Protein AF-A0AAU7QCH0-F1 (afdb_monomer)

InterPro domains:
  IPR008638 Filamentous haemagglutinin FhaB/tRNA nuclease CdiA-like, TPS domain [PF05860] (41-221)
  IPR008638 Filamentous haemagglutinin FhaB/tRNA nuclease CdiA-like, TPS domain [SM00912] (50-172)
  IPR008638 Filamentous haemagglutinin FhaB/tRNA nuclease CdiA-like, TPS domain [TIGR01901] (68-167)
  IPR011050 Pectin lyase fold/virulence factor [SSF51126] (43-223)
  IPR012334 Pectin lyase fold [G3DSA:2.160.20.10] (37-225)

pLDDT: mean 79.49, std 25.41, range [26.66, 98.81]

Structure (mmCIF, N/CA/C/O backbone):
data_AF-A0AAU7QCH0-F1
#
_entry.id   AF-A0AAU7QCH0-F1
#
lo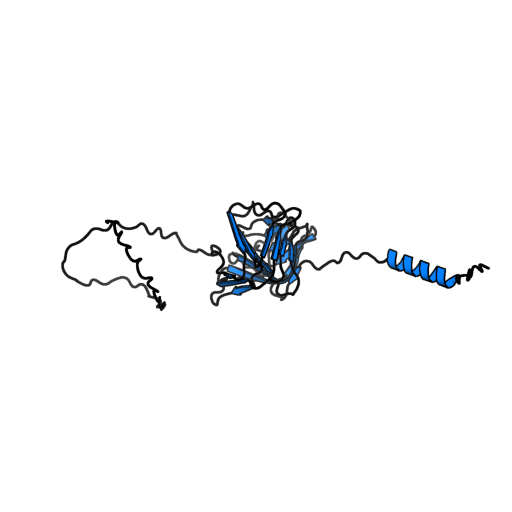op_
_atom_site.group_PDB
_atom_site.id
_atom_site.type_symbol
_atom_site.label_atom_id
_atom_site.label_alt_id
_atom_site.label_comp_id
_atom_site.label_asym_id
_atom_site.label_entity_id
_atom_site.label_seq_id
_atom_site.pdbx_PDB_ins_code
_atom_site.Cartn_x
_atom_site.Cartn_y
_atom_site.Cartn_z
_atom_site.occupancy
_atom_site.B_iso_or_equiv
_atom_site.auth_seq_id
_atom_site.auth_comp_id
_atom_site.auth_asym_id
_atom_site.auth_atom_id
_atom_site.pdbx_PDB_model_num
ATOM 1 N N . MET A 1 1 ? 61.258 -32.739 -29.764 1.00 41.19 1 MET A N 1
ATOM 2 C CA . MET A 1 1 ? 61.759 -31.904 -28.650 1.00 41.19 1 MET A CA 1
ATOM 3 C C . MET A 1 1 ? 60.556 -31.306 -27.934 1.00 41.19 1 MET A C 1
ATOM 5 O O . MET A 1 1 ? 59.898 -30.446 -28.500 1.00 41.19 1 MET A O 1
ATOM 9 N N . LYS A 1 2 ? 60.185 -31.829 -26.762 1.00 45.78 2 LYS A N 1
ATOM 10 C CA . LYS A 1 2 ? 59.075 -31.314 -25.943 1.00 45.78 2 LYS A CA 1
ATOM 11 C C . LYS A 1 2 ? 59.622 -31.176 -24.525 1.00 45.78 2 LYS A C 1
ATOM 13 O O . LYS A 1 2 ? 59.785 -32.179 -23.843 1.00 45.78 2 LYS A O 1
ATOM 18 N N . ASN A 1 3 ? 59.967 -29.957 -24.123 1.00 40.62 3 ASN A N 1
ATOM 19 C CA . ASN A 1 3 ? 60.352 -29.673 -22.744 1.00 40.62 3 ASN A CA 1
ATOM 20 C C . ASN A 1 3 ? 59.078 -29.301 -21.976 1.00 40.62 3 ASN A C 1
ATOM 22 O O . ASN A 1 3 ? 58.442 -28.311 -22.344 1.00 40.62 3 ASN A O 1
ATOM 26 N N . PRO A 1 4 ? 58.671 -30.049 -20.938 1.00 50.88 4 PRO A N 1
ATOM 27 C CA . PRO A 1 4 ? 57.617 -29.590 -20.052 1.00 50.88 4 PRO A CA 1
ATOM 28 C C . PRO A 1 4 ? 58.217 -28.558 -19.090 1.00 50.88 4 PRO A C 1
ATOM 30 O O . PRO A 1 4 ? 59.085 -28.873 -18.277 1.00 50.88 4 PRO A O 1
ATOM 33 N N . VAL A 1 5 ? 57.772 -27.305 -19.186 1.00 56.28 5 VAL A N 1
ATOM 34 C CA . VAL A 1 5 ? 58.085 -26.277 -18.186 1.00 56.28 5 VAL A CA 1
ATOM 35 C C . VAL A 1 5 ? 57.132 -26.473 -17.009 1.00 56.28 5 VAL A C 1
ATOM 37 O O . VAL A 1 5 ? 56.111 -25.802 -16.891 1.00 56.28 5 VAL A O 1
ATOM 40 N N . THR A 1 6 ? 57.445 -27.430 -16.140 1.00 56.75 6 THR A N 1
ATOM 41 C CA . THR A 1 6 ? 56.722 -27.621 -14.877 1.00 56.75 6 THR A CA 1
ATOM 42 C C . THR A 1 6 ? 57.377 -26.747 -13.809 1.00 56.75 6 THR A C 1
ATOM 44 O O . THR A 1 6 ? 58.209 -27.198 -13.023 1.00 56.75 6 THR A O 1
ATOM 47 N N . GLY A 1 7 ? 57.055 -25.451 -13.817 1.00 62.69 7 GLY A N 1
ATOM 48 C CA . GLY A 1 7 ? 57.487 -24.527 -12.770 1.00 62.69 7 GLY A CA 1
ATOM 49 C C . 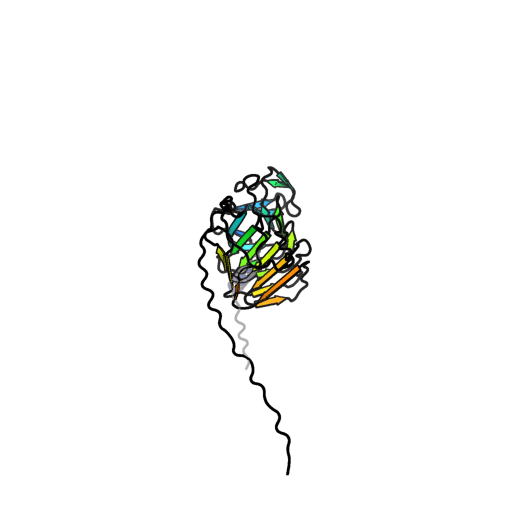GLY A 1 7 ? 56.830 -24.892 -11.438 1.00 62.69 7 GLY A C 1
ATOM 50 O O . GLY A 1 7 ? 55.605 -24.900 -11.337 1.00 62.69 7 GLY A O 1
ATOM 51 N N . LYS A 1 8 ? 57.633 -25.205 -10.411 1.00 61.44 8 LYS A N 1
ATOM 52 C CA . LYS A 1 8 ? 57.145 -25.455 -9.046 1.00 61.44 8 LYS A CA 1
ATOM 53 C C . LYS A 1 8 ? 56.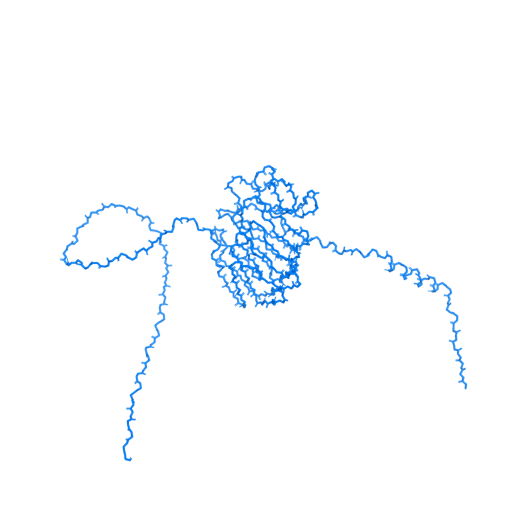423 -24.202 -8.543 1.00 61.44 8 LYS A C 1
ATOM 55 O O . LYS A 1 8 ? 57.058 -23.183 -8.279 1.00 61.44 8 LYS A O 1
ATOM 60 N N . VAL A 1 9 ? 55.098 -24.261 -8.431 1.00 65.69 9 VAL A N 1
ATOM 61 C CA . VAL A 1 9 ? 54.304 -23.167 -7.862 1.00 65.69 9 VAL A CA 1
ATOM 62 C C . VAL A 1 9 ? 54.683 -23.044 -6.387 1.00 65.69 9 VAL A C 1
ATOM 64 O O . VAL A 1 9 ? 54.627 -24.024 -5.646 1.00 65.69 9 VAL A O 1
ATOM 67 N N . ALA A 1 10 ? 55.141 -21.864 -5.969 1.00 76.69 10 ALA A N 1
ATOM 68 C CA . ALA A 1 10 ? 55.599 -21.653 -4.603 1.00 76.69 10 ALA A CA 1
ATOM 69 C C . ALA A 1 10 ? 54.459 -21.928 -3.606 1.00 76.69 10 ALA A C 1
ATOM 71 O O . ALA A 1 10 ? 53.350 -21.426 -3.781 1.00 76.69 10 ALA A O 1
ATOM 72 N N . LEU A 1 11 ? 54.746 -22.703 -2.557 1.00 74.94 11 LEU A N 1
ATOM 73 C CA . LEU A 1 11 ? 53.774 -23.159 -1.551 1.00 74.94 11 LEU A CA 1
ATOM 74 C C . LEU A 1 11 ? 52.957 -22.010 -0.940 1.00 74.94 11 LEU A C 1
ATOM 76 O O . LEU A 1 11 ? 51.762 -22.163 -0.711 1.00 74.94 11 LEU A O 1
ATOM 80 N N . TRP A 1 12 ? 53.567 -20.832 -0.776 1.00 74.94 12 TRP A N 1
ATOM 81 C CA . TRP A 1 12 ? 52.889 -19.637 -0.270 1.00 74.94 12 TRP A CA 1
ATOM 82 C C . TRP A 1 12 ? 51.804 -19.101 -1.215 1.00 74.94 12 TRP A C 1
ATOM 84 O O . TRP A 1 12 ? 50.827 -18.524 -0.757 1.00 74.94 12 TRP A O 1
ATOM 94 N N . ARG A 1 13 ? 51.932 -19.305 -2.534 1.00 79.19 13 ARG A N 1
ATOM 95 C CA . ARG A 1 13 ? 50.893 -18.917 -3.503 1.00 79.19 13 ARG A CA 1
ATOM 96 C C . ARG A 1 13 ? 49.688 -19.848 -3.422 1.00 79.19 13 ARG A C 1
ATOM 98 O O . ARG A 1 13 ? 48.563 -19.392 -3.601 1.00 79.19 13 ARG A O 1
ATOM 105 N N . LEU A 1 14 ? 49.918 -21.128 -3.126 1.00 76.69 14 LEU A N 1
ATOM 106 C CA . LEU A 1 14 ? 48.855 -22.114 -2.929 1.00 76.69 14 LEU A CA 1
ATOM 107 C C . LEU A 1 14 ? 48.106 -21.862 -1.618 1.00 76.69 14 LEU A C 1
ATOM 109 O O . LEU A 1 14 ? 46.879 -21.880 -1.622 1.00 76.69 14 LEU A O 1
ATOM 113 N N . THR A 1 15 ? 48.816 -21.549 -0.529 1.00 84.44 15 THR A N 1
ATOM 114 C CA . THR A 1 15 ? 48.175 -21.209 0.750 1.00 84.44 15 THR A CA 1
ATOM 115 C C . THR A 1 15 ? 47.421 -19.887 0.680 1.00 84.44 15 THR A C 1
ATOM 117 O O . THR A 1 15 ? 46.305 -19.816 1.183 1.00 84.44 15 THR A O 1
ATOM 120 N N . LEU A 1 16 ? 47.963 -18.868 -0.000 1.00 86.50 16 LEU A N 1
ATOM 121 C CA . LEU A 1 16 ? 47.259 -17.602 -0.214 1.00 86.50 16 LEU A CA 1
ATOM 122 C C . LEU A 1 16 ? 45.984 -17.811 -1.038 1.00 86.50 16 LEU A C 1
ATOM 124 O O . LEU A 1 16 ? 44.938 -17.278 -0.689 1.00 86.50 16 LEU A O 1
ATOM 128 N N . SER A 1 17 ? 46.058 -18.628 -2.095 1.00 84.31 17 SER A N 1
ATOM 129 C CA . SER A 1 17 ? 44.901 -18.943 -2.942 1.00 84.31 17 SER A CA 1
ATOM 130 C C . SER A 1 17 ? 43.828 -19.709 -2.167 1.00 84.31 17 SER A C 1
ATOM 132 O O . SER A 1 17 ? 42.654 -19.365 -2.257 1.00 84.31 17 SER A O 1
ATOM 134 N N . TYR A 1 18 ? 44.218 -20.696 -1.355 1.00 87.06 18 TYR A N 1
ATOM 135 C CA . TYR A 1 18 ? 43.280 -21.424 -0.496 1.00 87.06 18 TYR A CA 1
ATOM 136 C C . TYR A 1 18 ? 42.645 -20.521 0.563 1.00 87.06 18 TYR A C 1
ATOM 138 O O . TYR A 1 18 ? 41.440 -20.599 0.777 1.00 87.06 18 TYR A O 1
ATOM 146 N N . LEU A 1 19 ? 43.427 -19.636 1.189 1.00 89.44 19 LEU A N 1
ATOM 147 C CA . LEU A 1 19 ? 42.916 -18.675 2.163 1.00 89.44 19 LEU A CA 1
ATOM 148 C C . LEU A 1 19 ? 41.893 -17.733 1.520 1.00 89.44 19 LEU A C 1
ATOM 150 O O . LEU A 1 19 ? 40.849 -17.494 2.111 1.00 89.44 19 LEU A O 1
ATOM 154 N N . LEU A 1 20 ? 42.153 -17.256 0.299 1.00 84.69 20 LEU A N 1
ATOM 155 C CA . LEU A 1 20 ? 41.249 -16.373 -0.442 1.00 84.69 20 LEU A CA 1
ATOM 156 C C . LEU A 1 20 ? 39.957 -17.088 -0.865 1.00 84.69 20 LEU A C 1
ATOM 158 O O . LEU A 1 20 ? 38.880 -16.512 -0.751 1.00 84.69 20 LEU A O 1
ATOM 162 N N . VAL A 1 21 ? 40.047 -18.355 -1.287 1.00 87.44 21 VAL A N 1
ATOM 163 C CA . VAL A 1 21 ? 38.877 -19.196 -1.598 1.00 87.44 21 VAL A CA 1
ATOM 164 C C . VAL A 1 21 ? 38.043 -19.462 -0.347 1.00 87.44 21 VAL A C 1
ATOM 166 O O . VAL A 1 21 ? 36.825 -19.340 -0.405 1.00 87.44 21 VAL A O 1
ATOM 169 N N . VAL A 1 22 ? 38.671 -19.765 0.792 1.00 85.00 22 VAL A N 1
ATOM 170 C CA . VAL A 1 22 ? 37.962 -19.951 2.067 1.00 85.00 22 VAL A CA 1
ATOM 171 C C . VAL A 1 22 ? 37.342 -18.635 2.547 1.00 85.00 22 VAL A C 1
ATOM 173 O O . VAL A 1 22 ? 36.198 -18.645 2.980 1.00 85.00 22 VAL A O 1
ATOM 176 N N . LEU A 1 23 ? 38.030 -17.496 2.408 1.00 81.94 23 LEU A N 1
ATOM 177 C CA . LEU A 1 23 ? 37.488 -16.174 2.752 1.00 81.94 23 LEU A CA 1
ATOM 178 C C . LEU A 1 23 ? 36.293 -15.781 1.880 1.00 81.94 23 LEU A C 1
ATOM 180 O O . LEU A 1 23 ? 35.364 -15.173 2.395 1.00 81.94 23 LEU A O 1
ATOM 184 N N . LEU A 1 24 ? 36.310 -16.127 0.587 1.00 78.94 24 LEU A N 1
ATOM 185 C CA . LEU A 1 24 ? 35.192 -15.898 -0.335 1.00 78.94 24 LEU A CA 1
ATOM 186 C C . LEU A 1 24 ? 34.033 -16.876 -0.095 1.00 78.94 24 LEU A C 1
ATOM 188 O O . LEU A 1 24 ? 32.878 -16.472 -0.158 1.00 78.94 24 LEU A O 1
ATOM 192 N N . ALA A 1 25 ? 34.327 -18.140 0.217 1.00 76.62 25 ALA A N 1
ATOM 193 C CA . ALA A 1 25 ? 33.320 -19.155 0.530 1.00 76.62 25 ALA A CA 1
ATOM 194 C C . ALA A 1 25 ? 32.678 -18.960 1.914 1.00 76.62 25 ALA A C 1
ATOM 196 O O . ALA A 1 25 ? 31.562 -19.420 2.138 1.00 76.62 25 ALA A O 1
ATOM 197 N N . TRP A 1 26 ? 33.380 -18.290 2.834 1.00 67.88 26 TRP A N 1
ATOM 198 C CA . TRP A 1 26 ? 32.918 -17.986 4.189 1.00 67.88 26 TRP A CA 1
ATOM 199 C C . TRP A 1 26 ? 32.416 -16.549 4.348 1.00 67.88 26 TRP A C 1
ATOM 201 O O . TRP A 1 26 ? 32.102 -16.129 5.464 1.00 67.88 26 TRP A O 1
ATOM 211 N N . GLN A 1 27 ? 32.318 -15.768 3.264 1.00 69.88 27 GLN A N 1
ATOM 212 C CA . GLN A 1 27 ? 31.547 -14.534 3.365 1.00 69.88 27 GLN A CA 1
ATOM 213 C C . GLN A 1 27 ? 30.132 -14.933 3.781 1.00 69.88 27 GLN A C 1
ATOM 215 O O . GLN A 1 27 ? 29.560 -15.831 3.153 1.00 69.88 27 GLN A O 1
ATOM 220 N N . PRO A 1 28 ? 29.548 -14.313 4.823 1.00 61.12 28 PRO A N 1
ATOM 221 C CA . PRO A 1 28 ? 28.119 -14.431 4.990 1.00 61.12 28 PRO A CA 1
ATOM 222 C C . PRO A 1 28 ? 27.529 -13.975 3.658 1.00 61.12 28 PRO A C 1
ATOM 224 O O . PRO A 1 28 ? 27.739 -12.834 3.239 1.00 61.12 28 PRO A O 1
ATOM 227 N N . LEU A 1 29 ? 26.819 -14.877 2.975 1.00 55.09 29 LEU A N 1
ATOM 228 C CA . LEU A 1 29 ? 25.725 -14.478 2.107 1.00 55.09 29 LEU A CA 1
ATOM 229 C C . LEU A 1 29 ? 24.783 -13.745 3.048 1.00 55.09 29 LEU A C 1
ATOM 231 O O . LEU A 1 29 ? 23.878 -14.344 3.620 1.00 55.09 29 LEU A O 1
ATOM 235 N N . LEU A 1 30 ? 25.081 -12.477 3.324 1.00 49.56 30 LEU A N 1
ATOM 236 C CA . LEU A 1 30 ? 24.130 -11.592 3.938 1.00 49.56 30 LEU A CA 1
ATOM 237 C C . LEU A 1 30 ? 22.965 -11.681 2.959 1.00 49.56 30 LEU A C 1
ATOM 239 O O . LEU A 1 30 ? 23.149 -11.279 1.802 1.00 49.56 30 LEU A O 1
ATOM 243 N N . PRO A 1 31 ? 21.798 -12.247 3.335 1.00 51.34 31 PRO A N 1
ATOM 244 C CA . PRO A 1 31 ? 20.614 -11.857 2.607 1.00 51.34 31 PRO A CA 1
ATOM 245 C C . PRO A 1 31 ? 20.693 -10.337 2.610 1.00 51.34 31 PRO A C 1
ATOM 247 O O . PRO A 1 31 ? 20.933 -9.734 3.662 1.00 51.34 31 PRO A O 1
ATOM 250 N N . ALA A 1 32 ? 20.650 -9.725 1.429 1.00 44.12 32 ALA A N 1
ATOM 251 C CA . ALA A 1 32 ? 20.421 -8.304 1.355 1.00 44.12 32 ALA A CA 1
ATOM 252 C C . ALA A 1 32 ? 19.088 -8.116 2.074 1.00 44.12 32 ALA A C 1
ATOM 254 O O . ALA A 1 32 ? 18.025 -8.337 1.500 1.00 44.12 32 ALA A O 1
ATOM 255 N N . LEU A 1 33 ? 19.156 -7.817 3.370 1.00 44.66 33 LEU A N 1
ATOM 256 C CA . LEU A 1 33 ? 18.054 -7.307 4.142 1.00 44.66 33 LEU A CA 1
ATOM 257 C C . LEU A 1 33 ? 17.867 -5.915 3.562 1.00 44.66 33 LEU A C 1
ATOM 259 O O . LEU A 1 33 ? 18.340 -4.921 4.106 1.00 44.66 33 LEU A O 1
ATOM 263 N N . ALA A 1 34 ? 17.277 -5.859 2.368 1.00 42.25 34 ALA A N 1
ATOM 264 C CA . ALA A 1 34 ? 16.629 -4.664 1.912 1.00 42.25 34 ALA A CA 1
ATOM 265 C C . ALA A 1 34 ? 15.659 -4.348 3.041 1.00 42.25 34 ALA A C 1
ATOM 267 O O . ALA A 1 34 ? 14.757 -5.133 3.331 1.00 42.25 34 ALA A O 1
ATOM 268 N N . THR A 1 35 ? 15.918 -3.259 3.755 1.00 53.31 35 THR A N 1
ATOM 269 C CA . THR A 1 35 ? 14.919 -2.615 4.596 1.00 53.31 35 THR A CA 1
ATOM 270 C C . THR A 1 35 ? 13.682 -2.445 3.725 1.00 53.31 35 THR A C 1
ATOM 272 O O . THR A 1 35 ? 13.655 -1.567 2.866 1.00 53.31 35 THR A O 1
ATOM 275 N N . ALA A 1 36 ? 12.723 -3.369 3.860 1.00 78.69 36 ALA A N 1
ATOM 276 C CA . ALA A 1 36 ? 11.691 -3.582 2.848 1.00 78.69 36 ALA A CA 1
ATOM 277 C C . ALA A 1 36 ? 10.865 -2.309 2.648 1.00 78.69 36 ALA A C 1
ATOM 279 O O . ALA A 1 36 ? 10.514 -1.958 1.525 1.00 78.69 36 ALA A O 1
ATOM 280 N N . ILE A 1 37 ? 10.649 -1.578 3.740 1.00 91.19 37 ILE A N 1
ATOM 281 C CA . ILE A 1 37 ? 9.860 -0.360 3.793 1.00 91.19 37 ILE A CA 1
ATOM 282 C C . ILE A 1 37 ? 10.704 0.727 4.453 1.00 91.19 37 ILE A C 1
ATOM 284 O O . ILE A 1 37 ? 11.141 0.579 5.593 1.00 91.19 37 ILE A O 1
ATOM 288 N N . THR A 1 38 ? 10.940 1.819 3.733 1.00 94.69 38 THR A N 1
ATOM 289 C CA . THR A 1 38 ? 11.688 2.983 4.220 1.00 94.69 38 THR A CA 1
ATOM 290 C C . THR A 1 38 ? 10.869 4.248 3.979 1.00 94.69 38 THR A C 1
ATOM 292 O O . THR A 1 38 ? 10.805 4.723 2.843 1.00 94.69 38 THR A O 1
ATOM 295 N N . PRO A 1 39 ? 10.208 4.798 5.014 1.00 95.56 39 PRO A N 1
ATOM 296 C CA . PRO A 1 39 ? 9.519 6.081 4.914 1.00 95.56 39 PRO A CA 1
ATOM 297 C C . PRO A 1 39 ? 10.453 7.192 4.423 1.00 95.56 39 PRO A C 1
ATOM 299 O O . PRO A 1 39 ? 11.619 7.255 4.814 1.00 95.56 39 PRO A O 1
ATOM 302 N N . ALA A 1 40 ? 9.950 8.075 3.564 1.00 94.75 40 ALA A N 1
ATOM 303 C CA . ALA A 1 40 ? 10.711 9.200 3.025 1.00 94.75 40 ALA A CA 1
ATOM 304 C C . ALA A 1 40 ? 10.759 10.399 3.984 1.00 94.75 40 ALA A C 1
ATOM 306 O O . ALA A 1 40 ? 11.644 11.246 3.868 1.00 94.75 40 ALA A O 1
ATOM 307 N N . ASN A 1 41 ? 9.820 10.472 4.929 1.00 92.44 41 ASN A N 1
ATOM 308 C CA . ASN A 1 41 ? 9.673 11.570 5.875 1.00 92.44 41 ASN A CA 1
ATOM 309 C C . ASN A 1 41 ? 9.209 11.060 7.258 1.00 92.44 41 ASN A C 1
ATOM 311 O O . ASN A 1 41 ? 8.892 9.885 7.433 1.00 92.44 41 ASN A O 1
ATOM 315 N N . GLY A 1 42 ? 9.183 11.950 8.256 1.00 90.38 42 GLY A N 1
ATOM 316 C CA . GLY A 1 42 ? 8.829 11.606 9.640 1.00 90.38 42 GLY A CA 1
ATOM 317 C C . GLY A 1 42 ? 7.330 11.424 9.915 1.00 90.38 42 GLY A C 1
ATOM 318 O O . GLY A 1 42 ? 6.970 11.085 11.041 1.00 90.38 42 GLY A O 1
ATOM 319 N N . SER A 1 43 ? 6.456 11.655 8.931 1.00 91.56 43 SER A N 1
ATOM 320 C CA . SER A 1 43 ? 5.001 11.531 9.099 1.00 91.56 43 SER A CA 1
ATOM 321 C C . SER A 1 43 ? 4.531 10.076 9.108 1.00 91.56 43 SER A C 1
ATOM 323 O O . SER A 1 43 ? 3.465 9.788 9.642 1.00 91.56 43 SER A O 1
ATOM 325 N N . THR A 1 44 ? 5.325 9.163 8.548 1.00 96.25 44 THR A N 1
ATOM 326 C CA . THR A 1 44 ? 5.055 7.720 8.516 1.00 96.25 44 THR A CA 1
ATOM 327 C C . THR A 1 44 ? 6.136 6.992 9.303 1.00 96.25 44 THR A C 1
ATOM 329 O O . THR A 1 44 ? 7.317 7.312 9.183 1.00 96.25 44 THR A O 1
ATOM 332 N N . GLN A 1 45 ? 5.756 6.001 10.107 1.00 95.25 45 GLN A N 1
ATOM 333 C CA . GLN A 1 45 ? 6.708 5.227 10.910 1.00 95.25 45 GLN A CA 1
ATOM 334 C C . GLN A 1 45 ? 6.547 3.738 10.638 1.00 95.25 45 GLN A C 1
ATOM 336 O O . GLN A 1 45 ? 5.430 3.245 10.511 1.00 95.25 45 GLN A O 1
ATOM 341 N N . THR A 1 46 ? 7.660 3.013 10.594 1.00 94.81 46 THR A N 1
ATOM 342 C CA . THR A 1 46 ? 7.658 1.555 10.461 1.00 94.81 46 THR A CA 1
ATOM 343 C C . THR A 1 46 ? 8.131 0.926 11.765 1.00 94.81 46 THR A C 1
ATOM 345 O O . THR A 1 46 ? 9.152 1.311 12.329 1.00 94.81 46 THR A O 1
ATOM 348 N N . LEU A 1 47 ? 7.358 -0.039 12.241 1.00 94.00 47 LEU A N 1
ATOM 349 C CA . LEU A 1 47 ? 7.562 -0.834 13.443 1.00 94.00 47 LEU A CA 1
ATOM 350 C C . LEU A 1 47 ? 7.455 -2.317 13.066 1.00 94.00 47 LEU A C 1
ATOM 352 O O . LEU A 1 47 ? 7.165 -2.659 11.920 1.00 94.00 47 LEU A O 1
ATOM 356 N N . LEU A 1 48 ? 7.651 -3.203 14.037 1.00 94.50 48 LEU A N 1
ATOM 357 C CA . LEU A 1 48 ? 7.395 -4.633 13.887 1.00 94.50 48 LEU A CA 1
ATOM 358 C C . LEU A 1 48 ? 6.317 -5.058 14.883 1.00 94.50 48 LEU A C 1
ATOM 360 O O . LEU A 1 48 ? 6.322 -4.626 16.038 1.00 94.50 48 LEU A O 1
ATOM 364 N N . ALA A 1 49 ? 5.406 -5.917 14.438 1.00 93.88 49 ALA A N 1
ATOM 365 C CA . ALA A 1 49 ? 4.493 -6.634 15.312 1.00 93.88 49 ALA A CA 1
ATOM 366 C C . ALA A 1 49 ? 5.259 -7.658 16.169 1.00 93.88 49 ALA A C 1
ATOM 368 O O . ALA A 1 49 ? 6.413 -7.994 15.891 1.00 93.88 49 ALA A O 1
ATOM 369 N N . GLY A 1 50 ? 4.602 -8.209 17.195 1.00 89.38 50 GLY A N 1
ATOM 370 C CA . GLY A 1 50 ? 5.228 -9.182 18.102 1.00 89.38 50 GLY A CA 1
ATOM 371 C C . GLY A 1 50 ? 5.737 -10.455 17.411 1.00 89.38 50 GLY A C 1
ATOM 372 O O . GLY A 1 50 ? 6.634 -11.113 17.929 1.00 89.38 50 GLY A O 1
ATOM 373 N N . ASN A 1 51 ? 5.201 -10.786 16.234 1.00 90.44 51 ASN A N 1
ATOM 374 C CA . ASN A 1 51 ? 5.613 -11.921 15.407 1.00 90.44 51 ASN A CA 1
ATOM 375 C C . ASN A 1 51 ? 6.552 -11.542 14.242 1.00 90.44 51 ASN A C 1
ATOM 377 O O . ASN A 1 51 ? 6.851 -12.395 13.411 1.00 90.44 51 ASN A O 1
ATOM 381 N N . GLY A 1 52 ? 7.007 -10.287 14.169 1.00 91.94 52 GLY A N 1
ATOM 382 C CA . GLY A 1 52 ? 7.962 -9.818 13.164 1.00 91.94 52 GLY A CA 1
ATOM 383 C C . GLY A 1 52 ? 7.358 -9.261 11.872 1.00 91.94 52 GLY A C 1
ATOM 384 O O . GLY A 1 52 ? 8.120 -8.785 11.037 1.00 91.94 52 GLY A O 1
ATOM 385 N N . VAL A 1 53 ? 6.029 -9.255 11.702 1.00 96.12 53 VAL A N 1
ATOM 386 C CA . VAL A 1 53 ? 5.393 -8.602 10.542 1.00 96.12 53 VAL A CA 1
ATOM 387 C C . VAL A 1 53 ? 5.592 -7.081 10.618 1.00 96.12 53 VAL A C 1
ATOM 389 O O . VAL A 1 53 ? 5.313 -6.494 11.670 1.00 96.12 53 VAL A O 1
ATOM 392 N N . PRO A 1 54 ? 6.035 -6.409 9.540 1.00 96.94 54 PRO A N 1
ATOM 393 C CA . PRO A 1 54 ? 6.124 -4.955 9.499 1.00 96.94 54 PRO A CA 1
ATOM 394 C C . PRO A 1 54 ? 4.772 -4.269 9.724 1.00 96.94 54 PRO A C 1
ATOM 396 O O . PRO A 1 54 ? 3.775 -4.584 9.075 1.00 96.94 54 PRO A O 1
ATOM 399 N N . VAL A 1 55 ? 4.756 -3.283 10.619 1.00 97.81 55 VAL A N 1
ATOM 400 C CA . VAL A 1 55 ? 3.607 -2.421 10.908 1.00 97.81 55 VAL A CA 1
ATOM 401 C C . VAL A 1 55 ? 3.958 -0.996 10.508 1.00 97.81 55 VAL A C 1
ATOM 403 O O . VAL A 1 55 ? 4.886 -0.397 11.043 1.00 97.81 55 VAL A O 1
ATOM 406 N N . VAL A 1 56 ? 3.204 -0.433 9.578 1.00 98.31 56 VAL A N 1
ATOM 407 C CA . VAL A 1 56 ? 3.323 0.951 9.136 1.00 98.31 56 VAL A CA 1
ATOM 408 C C . VAL A 1 56 ? 2.280 1.789 9.861 1.00 98.31 56 VAL A C 1
ATOM 410 O O . VAL A 1 56 ? 1.088 1.711 9.567 1.00 98.31 56 VAL A O 1
ATOM 413 N N . ASN A 1 57 ? 2.726 2.634 10.782 1.00 98.44 57 ASN A N 1
ATOM 414 C CA . ASN A 1 57 ? 1.915 3.726 11.298 1.00 98.44 57 ASN A CA 1
ATOM 415 C C . ASN A 1 57 ? 1.799 4.792 10.214 1.00 98.44 57 ASN A C 1
ATOM 417 O O . ASN A 1 57 ? 2.719 5.586 10.003 1.00 98.44 57 ASN A O 1
ATOM 421 N N . ILE A 1 58 ? 0.661 4.768 9.522 1.00 98.62 58 ILE A N 1
ATOM 422 C CA . ILE A 1 58 ? 0.345 5.711 8.455 1.00 98.62 58 ILE A CA 1
ATOM 423 C C . ILE A 1 58 ? 0.288 7.151 8.984 1.00 98.62 58 ILE A C 1
ATOM 425 O O . ILE A 1 58 ? -0.002 7.385 10.164 1.00 98.62 58 ILE A O 1
ATOM 429 N N . ALA A 1 59 ? 0.546 8.111 8.105 1.00 98.25 59 ALA A N 1
ATOM 430 C CA . ALA A 1 59 ? 0.454 9.533 8.379 1.00 98.25 59 ALA A CA 1
ATOM 431 C C . ALA A 1 59 ? -0.978 9.960 8.721 1.00 98.25 59 ALA A C 1
ATOM 433 O O . ALA A 1 59 ? -1.957 9.340 8.287 1.00 98.25 59 ALA A O 1
ATOM 434 N N . THR A 1 60 ? -1.099 11.055 9.472 1.00 97.94 60 THR A N 1
ATOM 435 C CA . THR A 1 60 ? -2.389 11.658 9.818 1.00 97.94 60 THR A CA 1
ATOM 436 C C . THR A 1 60 ? -3.190 11.977 8.545 1.00 97.94 60 THR A C 1
ATOM 438 O O . THR A 1 60 ? -2.677 12.679 7.670 1.00 97.94 60 THR A O 1
ATOM 441 N N . PRO A 1 61 ? -4.435 11.484 8.414 1.00 97.44 61 PRO A N 1
ATOM 442 C CA . PRO A 1 61 ? -5.283 11.788 7.274 1.00 97.44 61 PRO A CA 1
ATOM 443 C C . PRO A 1 61 ? -5.593 13.280 7.188 1.00 97.44 61 PRO A C 1
ATOM 445 O O . PRO A 1 61 ? -5.783 13.955 8.199 1.00 97.44 61 PRO A O 1
ATOM 448 N N . ASN A 1 62 ? -5.700 13.797 5.969 1.00 95.62 62 ASN A N 1
ATOM 449 C CA . ASN A 1 62 ? -6.152 15.165 5.744 1.00 95.62 62 ASN A CA 1
ATOM 450 C C . ASN A 1 62 ? -7.680 15.306 5.926 1.00 95.62 62 ASN A C 1
ATOM 452 O O . ASN A 1 62 ? -8.385 14.354 6.265 1.00 95.62 62 ASN A O 1
ATOM 456 N N . GLN A 1 63 ? -8.223 16.496 5.653 1.00 93.56 63 GLN A N 1
ATOM 457 C CA . GLN A 1 63 ? -9.654 16.795 5.820 1.00 93.56 63 GLN A CA 1
ATOM 458 C C . GLN A 1 63 ? -10.586 15.913 4.965 1.00 93.56 63 GLN A C 1
ATOM 460 O O . GLN A 1 63 ? -11.745 15.709 5.331 1.00 93.56 63 GLN A O 1
ATOM 465 N N . ALA A 1 64 ? -10.093 15.347 3.860 1.00 93.75 64 ALA A N 1
ATOM 466 C CA . ALA A 1 64 ? -10.840 14.396 3.042 1.00 93.75 64 ALA A CA 1
ATOM 467 C C . ALA A 1 64 ? -10.822 12.959 3.607 1.00 93.75 64 ALA A C 1
ATOM 469 O O . ALA A 1 64 ? -11.616 12.106 3.194 1.00 93.75 64 ALA A O 1
ATOM 470 N N . GLY A 1 65 ? -9.966 12.683 4.594 1.00 95.88 65 GLY A N 1
ATOM 471 C CA . GLY A 1 65 ? -9.698 11.343 5.113 1.00 95.88 65 GLY A CA 1
ATOM 472 C C . GLY A 1 65 ? -8.663 10.577 4.287 1.00 95.88 65 GLY A C 1
ATOM 473 O O . GLY A 1 65 ? -8.645 9.347 4.339 1.00 95.88 65 GLY A O 1
ATOM 474 N N . LEU A 1 66 ? -7.830 11.278 3.514 1.00 97.44 66 LEU A N 1
ATOM 475 C CA . LEU A 1 66 ? -6.724 10.693 2.764 1.00 97.44 66 LEU A CA 1
ATOM 476 C C . LEU A 1 66 ? -5.441 10.739 3.602 1.00 97.44 66 LEU A C 1
ATOM 478 O O . LEU A 1 66 ? -4.985 11.818 3.975 1.00 97.44 66 LEU A O 1
ATOM 482 N N . SER A 1 67 ? -4.855 9.574 3.873 1.00 98.12 67 SER A N 1
ATOM 483 C CA . SER A 1 67 ? -3.507 9.434 4.429 1.00 98.12 67 SER A CA 1
ATOM 484 C C . SER A 1 67 ? -2.517 9.224 3.285 1.00 98.12 67 SER A C 1
ATOM 486 O O . SER A 1 67 ? -2.629 8.249 2.538 1.00 98.12 67 SER A O 1
ATOM 488 N N . HIS A 1 68 ? -1.567 10.143 3.126 1.00 97.75 68 HIS A N 1
ATOM 489 C CA . HIS A 1 68 ? -0.539 10.086 2.086 1.00 97.75 68 HIS A CA 1
ATOM 490 C C . HIS A 1 68 ? 0.813 9.777 2.724 1.00 97.75 68 HIS A C 1
ATOM 492 O O . HIS A 1 68 ? 1.290 10.517 3.582 1.00 97.75 68 HIS A O 1
ATOM 498 N N . ASN A 1 69 ? 1.387 8.644 2.333 1.00 98.19 69 ASN A N 1
ATOM 499 C CA . ASN A 1 69 ? 2.604 8.085 2.900 1.00 98.19 69 ASN A CA 1
ATOM 500 C C . ASN A 1 69 ? 3.635 7.967 1.783 1.00 98.19 69 ASN A C 1
ATOM 502 O O . ASN A 1 69 ? 3.386 7.290 0.784 1.00 98.19 69 ASN A O 1
ATOM 506 N N . GLU A 1 70 ? 4.775 8.622 1.956 1.00 97.81 70 GLU A N 1
ATOM 507 C CA . GLU A 1 70 ? 5.866 8.622 0.985 1.00 97.81 70 GLU A CA 1
ATOM 508 C C . GLU A 1 70 ? 6.986 7.693 1.454 1.00 97.81 70 GLU A C 1
ATOM 510 O O . GLU A 1 70 ? 7.343 7.677 2.636 1.00 97.81 70 GLU A O 1
ATOM 515 N N . TYR A 1 71 ? 7.581 6.953 0.523 1.00 97.75 71 TYR A N 1
ATOM 516 C CA . TYR A 1 71 ? 8.632 5.978 0.789 1.00 97.75 71 TYR A CA 1
ATOM 517 C C . TYR A 1 71 ? 9.799 6.123 -0.185 1.00 97.75 71 TYR A C 1
ATOM 519 O O . TYR A 1 71 ? 9.616 6.372 -1.375 1.00 97.75 71 TYR A O 1
ATOM 527 N N . GLN A 1 72 ? 11.014 5.884 0.302 1.00 96.38 72 GLN A N 1
ATOM 528 C CA . GLN A 1 72 ? 12.177 5.665 -0.560 1.00 96.38 72 GLN A CA 1
ATOM 529 C C . GLN A 1 72 ? 12.167 4.253 -1.158 1.00 96.38 72 GLN A C 1
ATOM 531 O O . GLN A 1 72 ? 12.589 4.045 -2.296 1.00 96.38 72 GLN A O 1
ATOM 536 N N . GLN A 1 73 ? 11.667 3.278 -0.397 1.00 95.31 73 GLN A N 1
ATOM 537 C CA . GLN A 1 73 ? 11.434 1.904 -0.830 1.00 95.31 73 GLN A CA 1
ATOM 538 C C . GLN A 1 73 ? 10.169 1.378 -0.154 1.00 95.31 73 GLN A C 1
ATOM 540 O O . GLN A 1 73 ? 9.993 1.557 1.051 1.00 95.31 73 GLN A O 1
ATOM 545 N N . PHE A 1 74 ? 9.307 0.716 -0.922 1.00 97.69 74 PHE A N 1
ATOM 546 C CA . PHE A 1 74 ? 8.118 0.042 -0.410 1.00 97.69 74 PHE A CA 1
ATOM 547 C C . PHE A 1 74 ? 8.018 -1.339 -1.053 1.00 97.69 74 PHE A C 1
ATOM 549 O O . PHE A 1 74 ? 7.530 -1.491 -2.174 1.00 97.69 74 PHE A O 1
ATOM 556 N N . ASN A 1 75 ? 8.540 -2.332 -0.347 1.00 97.75 75 ASN A N 1
ATOM 557 C CA . ASN A 1 75 ? 8.482 -3.745 -0.676 1.00 97.75 75 ASN A CA 1
ATOM 558 C C . ASN A 1 75 ? 7.719 -4.471 0.430 1.00 97.75 75 ASN A C 1
ATOM 560 O O . ASN A 1 75 ? 7.824 -4.117 1.603 1.00 97.75 75 ASN A O 1
ATOM 564 N N . VAL A 1 76 ? 6.975 -5.502 0.056 1.00 97.56 76 VAL A N 1
ATOM 565 C CA . VAL A 1 76 ? 6.211 -6.335 0.985 1.00 97.56 76 VAL A CA 1
ATOM 566 C C . VAL A 1 76 ? 6.759 -7.746 0.884 1.00 97.56 76 VAL A C 1
ATOM 568 O O . VAL A 1 76 ? 6.700 -8.342 -0.191 1.00 97.56 76 VAL A O 1
ATOM 571 N N . GLY A 1 77 ? 7.318 -8.258 1.979 1.00 95.81 77 GLY A N 1
ATOM 572 C CA . GLY A 1 77 ? 7.805 -9.631 2.058 1.00 95.81 77 GLY A CA 1
ATOM 573 C C . GLY A 1 77 ? 6.665 -10.650 2.134 1.00 95.81 77 GLY A C 1
ATOM 574 O O . GLY A 1 77 ? 5.484 -10.296 2.146 1.00 95.81 77 GLY A O 1
ATOM 575 N N . ALA A 1 78 ? 7.013 -11.935 2.190 1.00 95.19 78 ALA A N 1
ATOM 576 C CA . ALA A 1 78 ? 6.035 -13.023 2.275 1.00 95.19 78 ALA A CA 1
ATOM 577 C C . ALA A 1 78 ? 5.233 -13.015 3.591 1.00 95.19 78 ALA A C 1
ATOM 579 O O . ALA A 1 78 ? 4.120 -13.533 3.641 1.00 95.19 78 ALA A O 1
ATOM 580 N N . GLU A 1 79 ? 5.790 -12.413 4.640 1.00 94.94 79 GLU A N 1
ATOM 581 C CA . GLU A 1 79 ? 5.141 -12.145 5.922 1.00 94.94 79 GLU A CA 1
ATOM 582 C C . GLU A 1 79 ? 4.021 -11.093 5.827 1.00 94.94 79 GLU A C 1
ATOM 584 O O . GLU A 1 79 ? 3.177 -11.008 6.719 1.00 94.94 79 GLU A O 1
ATOM 589 N N . GLY A 1 80 ? 3.981 -10.327 4.733 1.00 97.44 80 GLY A N 1
ATOM 590 C CA . GLY A 1 80 ? 3.027 -9.248 4.517 1.00 97.44 80 GLY A CA 1
ATOM 591 C C . GLY A 1 80 ? 3.413 -7.944 5.216 1.00 97.44 80 GLY A C 1
ATOM 592 O O . GLY A 1 80 ? 4.534 -7.758 5.681 1.00 97.44 80 GLY A O 1
ATOM 593 N N . VAL A 1 81 ? 2.478 -7.000 5.253 1.00 98.31 81 VAL A N 1
ATOM 594 C CA . VAL A 1 81 ? 2.616 -5.720 5.956 1.00 98.31 81 VAL A CA 1
ATOM 595 C C . VAL A 1 81 ? 1.265 -5.289 6.502 1.00 98.31 81 VAL A C 1
ATOM 597 O O . VAL A 1 81 ? 0.224 -5.504 5.879 1.00 98.31 81 VAL A O 1
ATOM 600 N N . ILE A 1 82 ? 1.287 -4.627 7.650 1.00 98.69 82 ILE A N 1
ATOM 601 C CA . ILE A 1 82 ? 0.104 -4.043 8.266 1.00 98.69 82 ILE A CA 1
ATOM 602 C C . ILE A 1 82 ? 0.158 -2.525 8.128 1.00 98.69 82 ILE A C 1
ATOM 604 O O . ILE A 1 82 ? 1.072 -1.882 8.631 1.00 98.69 82 ILE A O 1
ATOM 608 N N . LEU A 1 83 ? -0.845 -1.936 7.489 1.00 98.75 83 LEU A N 1
ATOM 609 C CA . LEU A 1 83 ? -1.110 -0.503 7.471 1.00 98.75 83 LEU A CA 1
ATOM 610 C C . LEU A 1 83 ? -1.980 -0.168 8.690 1.00 98.75 83 LEU A C 1
ATOM 612 O O . LEU A 1 83 ? -3.166 -0.500 8.741 1.00 98.75 83 LEU A O 1
ATOM 616 N N . ASN A 1 84 ? -1.386 0.452 9.706 1.00 98.56 84 ASN A N 1
ATOM 617 C CA . ASN A 1 84 ? -2.036 0.695 10.987 1.00 98.56 84 ASN A CA 1
ATOM 618 C C . ASN A 1 84 ? -2.998 1.891 10.919 1.00 98.56 84 ASN A C 1
ATOM 620 O O . ASN A 1 84 ? -2.605 3.034 11.164 1.00 98.56 84 ASN A O 1
ATOM 624 N N . ASN A 1 85 ? -4.265 1.615 10.605 1.00 98.56 85 ASN A N 1
ATOM 625 C CA . ASN A 1 85 ? -5.370 2.575 10.626 1.00 98.56 85 ASN A CA 1
ATOM 626 C C . ASN A 1 85 ? -6.204 2.482 11.923 1.00 98.56 85 ASN A C 1
ATOM 628 O O . ASN A 1 85 ? -7.385 2.837 11.947 1.00 98.56 85 ASN A O 1
ATOM 632 N N . ALA A 1 86 ? -5.617 1.944 12.997 1.00 97.94 86 ALA A N 1
ATOM 633 C CA . ALA A 1 86 ? -6.319 1.675 14.241 1.00 97.94 86 ALA A CA 1
ATOM 634 C C . ALA A 1 86 ? -6.164 2.803 15.268 1.00 97.94 86 ALA A C 1
ATOM 636 O O . ALA A 1 86 ? -5.068 3.317 15.499 1.00 97.94 86 ALA A O 1
ATOM 637 N N . THR A 1 87 ? -7.267 3.132 15.942 1.00 97.44 87 THR A N 1
ATOM 638 C CA . THR A 1 87 ? -7.321 4.113 17.041 1.00 97.44 87 THR A CA 1
ATOM 639 C C . THR A 1 87 ? -7.560 3.467 18.405 1.00 97.44 87 THR A C 1
ATOM 641 O O . THR A 1 87 ? -7.310 4.096 19.432 1.00 97.44 87 THR A O 1
ATOM 644 N N . ASP A 1 88 ? -8.022 2.215 18.434 1.00 96.44 88 ASP A N 1
ATOM 645 C CA . ASP A 1 88 ? -8.210 1.450 19.666 1.00 96.44 88 ASP A CA 1
ATOM 646 C C . ASP A 1 88 ? -6.865 0.993 20.231 1.00 96.44 88 ASP A C 1
ATOM 648 O O . ASP A 1 88 ? -5.994 0.542 19.487 1.00 96.44 88 ASP A O 1
ATOM 652 N N . LYS A 1 89 ? -6.710 1.064 21.563 1.00 93.94 89 LYS A N 1
ATOM 653 C CA . LYS A 1 89 ? -5.438 0.786 22.265 1.00 93.94 89 LYS A CA 1
ATOM 654 C C . LYS A 1 89 ? -4.781 -0.532 21.848 1.00 93.94 89 LYS A C 1
ATOM 656 O O . LYS A 1 89 ? -3.558 -0.602 21.788 1.00 93.94 89 LYS A O 1
ATOM 661 N N . LEU A 1 90 ? -5.591 -1.562 21.611 1.00 95.81 90 LEU A N 1
ATOM 662 C CA . LEU A 1 90 ? -5.166 -2.860 21.105 1.00 95.81 90 LEU A CA 1
ATOM 663 C C . LEU A 1 90 ? -6.113 -3.281 19.990 1.00 95.81 90 LEU A C 1
ATOM 665 O O . LEU A 1 90 ? -7.326 -3.307 20.190 1.00 95.81 90 LEU A O 1
ATOM 669 N N . THR A 1 91 ? -5.550 -3.634 18.842 1.00 97.12 91 THR A N 1
ATOM 670 C CA . THR A 1 91 ? -6.306 -4.077 17.670 1.00 97.12 91 THR A CA 1
ATOM 671 C C . THR A 1 91 ? -5.790 -5.429 17.211 1.00 97.12 91 THR A C 1
ATOM 673 O O . THR A 1 91 ? -4.588 -5.608 17.020 1.00 97.12 91 THR A O 1
ATOM 676 N N . GLN A 1 92 ? -6.700 -6.388 17.044 1.00 97.44 92 GLN A N 1
ATOM 677 C CA . GLN A 1 92 ? -6.374 -7.693 16.483 1.00 97.44 92 GLN A CA 1
ATOM 678 C C . GLN A 1 92 ? -6.226 -7.578 14.965 1.00 97.44 92 GLN A C 1
ATOM 680 O O . GLN A 1 92 ? -7.115 -7.073 14.285 1.00 97.44 92 GLN A O 1
ATOM 685 N N . THR A 1 93 ? -5.118 -8.096 14.454 1.00 98.12 93 THR A N 1
ATOM 686 C CA . THR A 1 93 ? -4.817 -8.230 13.026 1.00 98.12 93 THR A CA 1
ATOM 687 C C . THR A 1 93 ? -4.689 -9.705 12.659 1.00 98.12 93 THR A C 1
ATOM 689 O O . THR A 1 93 ? -4.490 -10.562 13.531 1.00 98.12 93 THR A O 1
ATOM 692 N N . GLN A 1 94 ? -4.836 -10.012 11.376 1.00 97.75 94 GLN A N 1
ATOM 693 C CA . GLN A 1 94 ?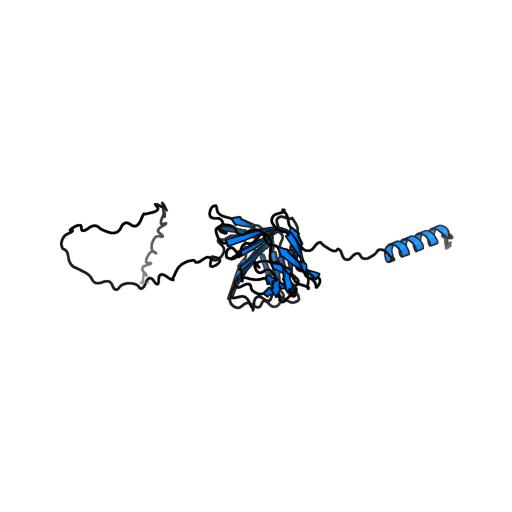 -4.692 -11.356 10.826 1.00 97.75 94 GLN A CA 1
ATOM 694 C C . GLN A 1 94 ? -3.219 -11.714 10.627 1.00 97.75 94 GLN A C 1
ATOM 696 O O . GLN A 1 94 ? -2.829 -12.847 10.900 1.00 97.75 94 GLN A O 1
ATOM 701 N N . LEU A 1 95 ? -2.397 -10.750 10.200 1.00 97.00 95 LEU A N 1
ATOM 702 C CA . LEU A 1 95 ? -0.977 -10.965 9.933 1.00 97.00 95 LEU A CA 1
ATOM 703 C C . LEU A 1 95 ? -0.117 -10.862 11.198 1.00 97.00 95 LEU A C 1
ATOM 705 O O . LEU A 1 95 ? 0.795 -11.662 11.373 1.00 97.00 95 LEU A O 1
ATOM 709 N N . GLY A 1 96 ? -0.384 -9.900 12.086 1.00 94.81 96 GLY A N 1
ATOM 710 C CA . GLY A 1 96 ? 0.543 -9.493 13.158 1.00 94.81 96 GLY A CA 1
ATOM 711 C C . GLY A 1 96 ? 0.089 -9.806 14.582 1.00 94.81 96 GLY A C 1
ATOM 712 O O . GLY A 1 96 ? 0.783 -9.464 15.539 1.00 94.81 96 GLY A O 1
ATOM 713 N N . GLY A 1 97 ? -1.085 -10.419 14.754 1.00 96.19 97 GLY A N 1
ATOM 714 C CA . GLY A 1 97 ? -1.700 -10.580 16.070 1.00 96.19 97 GLY A CA 1
ATOM 715 C C . GLY A 1 97 ? -2.190 -9.245 16.642 1.00 96.19 97 GLY A C 1
ATOM 716 O O . GLY A 1 97 ? -2.749 -8.421 15.918 1.00 96.19 97 GLY A O 1
ATOM 717 N N . LEU A 1 98 ? -2.014 -9.029 17.947 1.00 96.69 98 LEU A N 1
ATOM 718 C CA . LEU A 1 98 ? -2.388 -7.769 18.593 1.00 96.69 98 LEU A CA 1
ATOM 719 C C . LEU A 1 98 ? -1.334 -6.688 18.333 1.00 96.69 98 LEU A C 1
ATOM 721 O O . LEU A 1 98 ? -0.167 -6.860 18.683 1.00 96.69 98 LEU A O 1
ATOM 725 N N . ILE A 1 99 ? -1.769 -5.552 17.790 1.00 97.25 99 ILE A N 1
ATOM 726 C CA . ILE A 1 99 ? -0.946 -4.351 17.615 1.00 97.25 99 ILE A CA 1
ATOM 727 C C . ILE A 1 99 ? -1.492 -3.184 18.446 1.00 97.25 99 ILE A C 1
ATOM 729 O O . ILE A 1 99 ? -2.673 -3.160 18.803 1.00 97.25 99 ILE A O 1
ATOM 733 N N . LEU A 1 100 ? -0.632 -2.207 18.737 1.00 97.19 100 LEU A N 1
ATOM 734 C CA . LEU A 1 100 ? -1.022 -0.952 19.383 1.00 97.19 100 LEU A CA 1
ATOM 735 C C . LEU A 1 100 ? -1.669 0.016 18.382 1.00 97.19 100 LEU A C 1
ATOM 737 O O . LEU A 1 100 ? -1.452 -0.085 17.171 1.00 97.19 100 LEU A O 1
ATOM 741 N N . ASN A 1 101 ? -2.426 0.984 18.900 1.00 96.88 101 ASN A N 1
ATOM 742 C CA . ASN A 1 101 ? -2.983 2.066 18.092 1.00 96.88 101 ASN A CA 1
ATOM 743 C C . ASN A 1 101 ? -1.887 2.858 17.363 1.00 96.88 101 ASN A C 1
ATOM 745 O O . ASN A 1 101 ? -0.759 2.990 17.844 1.00 96.88 101 ASN A O 1
ATOM 749 N N . ASN A 1 102 ? -2.252 3.455 16.234 1.00 98.06 102 ASN A N 1
ATOM 750 C CA . ASN A 1 102 ? -1.389 4.403 15.552 1.00 98.06 102 ASN A CA 1
ATOM 751 C C . ASN A 1 102 ? -1.415 5.754 16.302 1.00 98.06 102 ASN A C 1
ATOM 753 O O . ASN A 1 102 ? -2.487 6.354 16.423 1.00 98.06 102 ASN A O 1
ATOM 757 N N . PRO A 1 103 ? -0.272 6.264 16.803 1.00 97.06 103 PRO A N 1
ATOM 758 C CA . PRO A 1 103 ? -0.215 7.539 17.521 1.00 97.06 103 PRO A CA 1
ATOM 759 C C . PRO A 1 103 ? -0.510 8.759 16.633 1.00 97.06 103 PRO A C 1
ATOM 761 O O . PRO A 1 103 ? -0.817 9.825 17.159 1.00 97.06 103 PRO A O 1
ATOM 764 N N . ASN A 1 104 ? -0.450 8.614 15.306 1.00 97.12 104 ASN A N 1
ATOM 765 C CA . ASN A 1 104 ? -0.769 9.682 14.357 1.00 97.12 104 ASN A CA 1
ATOM 766 C C . ASN A 1 104 ? -2.283 9.896 14.176 1.00 97.12 104 ASN A C 1
ATOM 768 O O . ASN A 1 104 ? -2.681 10.867 13.527 1.00 97.12 104 ASN A O 1
ATOM 772 N N . LEU A 1 105 ? -3.122 8.981 14.682 1.00 97.12 105 LEU A N 1
ATOM 773 C CA . LEU A 1 105 ? -4.564 8.949 14.430 1.00 97.12 105 LEU A CA 1
ATOM 774 C C . LEU A 1 105 ? -5.379 9.293 15.676 1.00 97.12 105 LEU A C 1
ATOM 776 O O . LEU A 1 105 ? -4.990 9.018 16.810 1.00 97.12 105 LEU A O 1
ATOM 780 N N . GLN A 1 106 ? -6.564 9.853 15.441 1.00 94.75 106 GLN A N 1
ATOM 781 C CA . GLN A 1 106 ? -7.567 10.132 16.464 1.00 94.75 106 GLN A CA 1
ATOM 782 C C . GLN A 1 106 ? -8.847 9.360 16.149 1.00 94.75 106 GLN A C 1
ATOM 784 O O . GLN A 1 106 ? -9.216 9.212 14.983 1.00 94.75 106 GLN A O 1
ATOM 789 N N . ALA A 1 107 ? -9.534 8.878 17.187 1.00 94.50 107 ALA A N 1
ATOM 790 C CA . ALA A 1 107 ? -10.793 8.151 17.034 1.00 94.50 107 ALA A CA 1
ATOM 791 C C . ALA A 1 107 ? -11.820 8.983 16.244 1.00 94.50 107 ALA A C 1
ATOM 793 O O . ALA A 1 107 ? -12.055 10.153 16.553 1.00 94.50 107 ALA A O 1
ATOM 794 N N . GLY A 1 108 ? -12.422 8.383 15.215 1.00 94.06 108 GLY A N 1
ATOM 795 C CA . GLY A 1 108 ? -13.351 9.049 14.297 1.00 94.06 108 GLY A CA 1
ATOM 796 C C . GLY A 1 108 ? -12.691 9.825 13.149 1.00 94.06 108 GLY A C 1
ATOM 797 O O . GLY A 1 108 ? -13.404 10.298 12.261 1.00 94.06 108 GLY A O 1
ATOM 798 N N . GLN A 1 109 ? -11.360 9.935 13.135 1.00 95.25 109 GLN A N 1
ATOM 799 C CA . GLN A 1 109 ? -10.564 10.564 12.073 1.00 95.25 109 GLN A CA 1
ATOM 800 C C . GLN A 1 109 ? -9.611 9.560 11.408 1.00 95.25 109 GLN A C 1
ATOM 802 O O . GLN A 1 109 ? -8.510 9.912 10.988 1.00 95.25 109 GLN A O 1
ATOM 807 N N . GLU A 1 110 ? -10.019 8.294 11.318 1.00 97.56 110 GLU A N 1
ATOM 808 C CA . GLU A 1 110 ? -9.235 7.268 10.635 1.00 97.56 110 GLU A CA 1
ATOM 809 C C . GLU A 1 110 ? -9.188 7.532 9.121 1.00 97.56 110 GLU A C 1
ATOM 811 O O . GLU A 1 110 ? -10.082 8.163 8.540 1.00 97.56 110 GLU A O 1
ATOM 816 N N . ALA A 1 111 ? -8.161 7.007 8.456 1.00 98.19 111 ALA A N 1
ATOM 817 C CA . ALA A 1 111 ? -8.043 7.099 7.011 1.00 98.19 111 ALA A CA 1
ATOM 818 C C . ALA A 1 111 ? -9.202 6.355 6.335 1.00 98.19 111 ALA A C 1
ATOM 820 O O . ALA A 1 111 ? -9.566 5.244 6.717 1.00 98.19 111 ALA A O 1
ATOM 821 N N . LYS A 1 112 ? -9.756 6.957 5.285 1.00 97.94 112 LYS A N 1
ATOM 822 C CA . LYS A 1 112 ? -10.680 6.309 4.340 1.00 97.94 112 LYS A CA 1
ATOM 823 C C . LYS A 1 112 ? -9.949 5.825 3.096 1.00 97.94 112 LYS A C 1
ATOM 825 O O . LYS A 1 112 ? -10.392 4.880 2.444 1.00 97.94 112 LYS A O 1
ATOM 830 N N . ALA A 1 113 ? -8.842 6.487 2.775 1.00 97.94 113 ALA A N 1
ATOM 831 C CA . ALA A 1 113 ? -7.933 6.134 1.703 1.00 97.94 113 ALA A CA 1
ATOM 832 C C . ALA A 1 113 ? -6.489 6.274 2.198 1.00 97.94 113 ALA A C 1
ATOM 834 O O . ALA A 1 113 ? -6.160 7.237 2.891 1.00 97.94 113 ALA A O 1
ATOM 835 N N . ILE A 1 114 ? -5.647 5.312 1.841 1.00 98.69 114 ILE A N 1
ATOM 836 C CA . ILE A 1 114 ? -4.228 5.249 2.180 1.00 98.69 114 ILE A CA 1
ATOM 837 C C . ILE A 1 114 ? -3.460 5.165 0.863 1.00 98.69 114 ILE A C 1
ATOM 839 O O . ILE A 1 114 ? -3.575 4.178 0.135 1.00 98.69 114 ILE A O 1
ATOM 843 N N . ILE A 1 115 ? -2.688 6.202 0.550 1.00 98.50 115 ILE A N 1
ATOM 844 C CA . ILE A 1 115 ? -1.740 6.196 -0.564 1.00 98.50 115 ILE A CA 1
ATOM 845 C C . ILE A 1 115 ? -0.367 5.849 -0.008 1.00 98.50 115 ILE A C 1
ATOM 847 O O . ILE A 1 115 ? 0.114 6.507 0.915 1.00 98.50 115 ILE A O 1
ATOM 851 N N . ASN A 1 116 ? 0.248 4.830 -0.601 1.00 98.50 116 ASN A N 1
ATOM 852 C CA . ASN A 1 116 ? 1.640 4.473 -0.410 1.00 98.50 116 ASN A CA 1
ATOM 853 C C . ASN A 1 116 ? 2.402 4.816 -1.688 1.00 98.50 116 ASN A C 1
ATOM 855 O O . ASN A 1 116 ? 2.357 4.064 -2.661 1.00 98.50 116 ASN A O 1
ATOM 859 N N . GLU A 1 117 ? 3.048 5.974 -1.700 1.00 98.19 117 GLU A N 1
ATOM 860 C CA . GLU A 1 117 ? 3.800 6.476 -2.843 1.00 98.19 117 GLU A CA 1
ATOM 861 C C . GLU A 1 117 ? 5.293 6.227 -2.657 1.00 98.19 117 GLU A C 1
ATOM 863 O O . GLU A 1 117 ? 5.884 6.618 -1.653 1.00 98.19 117 GLU A O 1
ATOM 868 N N . VAL A 1 118 ? 5.926 5.605 -3.645 1.00 98.00 118 VAL A N 1
ATOM 869 C CA . VAL A 1 118 ? 7.380 5.489 -3.704 1.00 98.00 118 VAL A CA 1
ATOM 870 C C . VAL A 1 118 ? 7.933 6.664 -4.498 1.00 98.00 118 VAL A C 1
ATOM 872 O O . VAL A 1 118 ? 7.746 6.749 -5.710 1.00 98.00 118 VAL A O 1
ATOM 875 N N . VAL A 1 119 ? 8.642 7.550 -3.801 1.00 96.12 119 VAL A N 1
ATOM 876 C CA . VAL A 1 119 ? 9.348 8.704 -4.382 1.00 96.12 119 VAL A CA 1
ATOM 877 C C . VAL A 1 119 ? 10.805 8.375 -4.731 1.00 96.12 119 VAL A C 1
ATOM 879 O O . VAL A 1 119 ? 11.469 9.131 -5.438 1.00 96.12 119 VAL A O 1
ATOM 882 N N . GLY A 1 120 ? 11.316 7.241 -4.239 1.00 94.06 120 GLY A N 1
ATOM 883 C CA . GLY A 1 120 ? 12.649 6.734 -4.559 1.00 94.06 120 GLY A CA 1
ATOM 884 C C . GLY A 1 120 ? 12.719 6.011 -5.908 1.00 94.06 120 GLY A C 1
ATOM 885 O O . GLY A 1 120 ? 11.716 5.568 -6.456 1.00 94.06 120 GLY A O 1
ATOM 886 N N . ALA A 1 121 ? 13.936 5.834 -6.430 1.00 93.25 121 ALA A N 1
ATOM 887 C CA . ALA A 1 121 ? 14.177 5.317 -7.783 1.00 93.25 121 ALA A CA 1
ATOM 888 C C . ALA A 1 121 ? 14.073 3.788 -7.962 1.00 93.25 121 ALA A C 1
ATOM 890 O O . ALA A 1 121 ? 14.542 3.250 -8.966 1.00 93.25 121 ALA A O 1
ATOM 891 N N . ASN A 1 122 ? 13.509 3.072 -6.985 1.00 92.69 122 ASN A N 1
ATOM 892 C CA . ASN A 1 122 ? 13.488 1.610 -6.969 1.00 92.69 122 ASN A CA 1
ATOM 893 C C . ASN A 1 122 ? 12.070 1.076 -7.220 1.00 92.69 122 ASN A C 1
ATOM 895 O O . ASN A 1 122 ? 11.128 1.579 -6.604 1.00 92.69 122 ASN A O 1
ATOM 899 N N . PRO A 1 123 ? 11.901 0.033 -8.053 1.00 96.50 123 PRO A N 1
ATOM 900 C CA . PRO A 1 123 ? 10.613 -0.634 -8.209 1.00 96.50 123 PRO A CA 1
ATOM 901 C C . PRO A 1 123 ? 10.202 -1.362 -6.922 1.00 96.50 123 PRO A C 1
ATOM 903 O O . PRO A 1 123 ? 11.046 -1.752 -6.113 1.00 96.50 123 PRO A O 1
ATOM 906 N N . SER A 1 124 ? 8.899 -1.583 -6.765 1.00 98.31 124 SER A N 1
ATOM 907 C CA . SER A 1 124 ? 8.321 -2.303 -5.627 1.00 98.31 124 SER A CA 1
ATOM 908 C C . SER A 1 124 ? 8.186 -3.795 -5.915 1.00 98.31 124 SER A C 1
ATOM 910 O O . SER A 1 124 ? 7.660 -4.187 -6.955 1.00 98.31 124 SER A O 1
ATOM 912 N N . GLN A 1 125 ? 8.589 -4.632 -4.963 1.00 97.75 125 GLN A N 1
ATOM 913 C CA . GLN A 1 125 ? 8.322 -6.070 -4.942 1.00 97.75 125 GLN A CA 1
ATOM 914 C C . GLN A 1 125 ? 7.291 -6.380 -3.858 1.00 97.75 125 GLN A C 1
ATOM 916 O O . GLN A 1 125 ? 7.522 -6.110 -2.681 1.00 97.75 125 GLN A O 1
ATOM 921 N N . LEU A 1 126 ? 6.150 -6.934 -4.258 1.00 98.19 126 LEU A N 1
ATOM 922 C CA . LEU A 1 126 ? 5.028 -7.256 -3.384 1.00 98.19 126 LEU A CA 1
ATOM 923 C 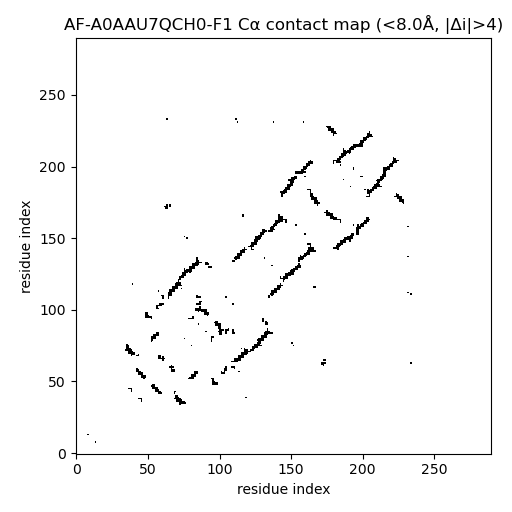C . LEU A 1 126 ? 4.824 -8.776 -3.374 1.00 98.19 126 LEU A C 1
ATOM 925 O O . LEU A 1 126 ? 4.307 -9.344 -4.334 1.00 98.19 126 LEU A O 1
ATOM 929 N N . GLN A 1 127 ? 5.254 -9.434 -2.301 1.00 97.44 127 GLN A N 1
ATOM 930 C CA . GLN A 1 127 ? 5.301 -10.898 -2.170 1.00 97.44 127 GLN A CA 1
ATOM 931 C C . GLN A 1 127 ? 4.360 -11.450 -1.087 1.00 97.44 127 GLN A C 1
ATOM 933 O O . GLN A 1 127 ? 4.377 -12.648 -0.797 1.00 97.44 127 GLN A O 1
ATOM 938 N N . GLY A 1 128 ? 3.546 -10.584 -0.483 1.00 97.31 128 GLY A N 1
ATOM 939 C CA . GLY A 1 128 ? 2.616 -10.940 0.581 1.00 97.31 128 GLY A CA 1
ATOM 940 C C . GLY A 1 128 ? 1.460 -9.954 0.710 1.00 97.31 128 GLY A C 1
ATOM 941 O O . GLY A 1 128 ? 1.314 -9.013 -0.077 1.00 97.31 128 GLY A O 1
ATOM 942 N N . TYR A 1 129 ? 0.612 -10.194 1.706 1.00 98.31 129 TYR A N 1
ATOM 943 C CA . TYR A 1 129 ? -0.620 -9.436 1.903 1.00 98.31 129 TYR A CA 1
ATOM 944 C C . TYR A 1 129 ? -0.374 -8.078 2.562 1.00 98.31 129 TYR A C 1
ATOM 946 O O . TYR A 1 129 ? 0.463 -7.942 3.450 1.00 98.31 129 TYR A O 1
ATOM 954 N N . MET A 1 130 ? -1.156 -7.084 2.154 1.00 98.69 130 MET A N 1
ATOM 955 C CA . MET A 1 130 ? -1.296 -5.794 2.819 1.00 98.69 130 MET A CA 1
ATOM 956 C C . MET A 1 130 ? -2.596 -5.789 3.624 1.00 98.69 130 MET A C 1
ATOM 958 O O . MET A 1 130 ? -3.684 -5.899 3.058 1.00 98.69 130 MET A O 1
ATOM 962 N N . GLU A 1 131 ? -2.494 -5.659 4.941 1.00 98.69 131 GLU A N 1
ATOM 963 C CA . GLU A 1 131 ? -3.642 -5.606 5.846 1.00 98.69 131 GLU A CA 1
ATOM 964 C C . GLU A 1 131 ? -3.856 -4.194 6.382 1.00 98.69 131 GLU A C 1
ATOM 966 O O . GLU A 1 131 ? -2.941 -3.601 6.941 1.00 98.69 131 GLU A O 1
ATOM 971 N N . VAL A 1 132 ? -5.077 -3.664 6.285 1.00 98.81 132 VAL A N 1
ATOM 972 C CA . VAL A 1 132 ? -5.451 -2.450 7.025 1.00 98.81 132 VAL A CA 1
ATOM 973 C C . VAL A 1 132 ? -5.919 -2.847 8.424 1.00 98.81 132 VAL A C 1
ATOM 975 O O . VAL A 1 132 ? -6.959 -3.487 8.570 1.00 98.81 132 VAL A O 1
ATOM 978 N N . ALA A 1 133 ? -5.185 -2.458 9.466 1.00 98.50 133 ALA A N 1
ATOM 979 C CA . ALA A 1 133 ? -5.620 -2.688 10.843 1.00 98.50 133 ALA A CA 1
ATOM 980 C C . ALA A 1 133 ? -6.664 -1.653 11.278 1.00 98.50 133 ALA A C 1
ATOM 982 O O . ALA A 1 133 ? -6.543 -0.470 10.968 1.00 98.50 133 ALA A O 1
ATOM 983 N N . GLY A 1 134 ? -7.663 -2.087 12.047 1.00 97.88 134 GLY A N 1
ATOM 984 C CA . GLY A 1 134 ? -8.734 -1.217 12.527 1.00 97.88 134 GLY A CA 1
ATOM 985 C C . GLY A 1 134 ? -9.781 -0.956 11.447 1.00 97.88 134 GLY A C 1
ATOM 986 O O . GLY A 1 134 ? -10.329 -1.888 10.852 1.00 97.88 134 GLY A O 1
ATOM 987 N N . LYS A 1 135 ? -10.105 0.317 11.206 1.00 98.06 135 LYS A N 1
ATOM 988 C CA . LYS A 1 135 ? -11.164 0.684 10.263 1.00 98.06 135 LYS A CA 1
ATOM 989 C C . LYS A 1 135 ? -10.719 0.444 8.822 1.00 98.06 135 LYS A C 1
ATOM 991 O O . LYS A 1 135 ? -9.646 0.891 8.420 1.00 98.06 135 LYS A O 1
ATOM 996 N N . ALA A 1 136 ? -11.569 -0.227 8.048 1.00 98.31 136 ALA A N 1
ATOM 997 C CA . ALA A 1 136 ? -11.317 -0.513 6.641 1.00 98.31 136 ALA A CA 1
ATOM 998 C C . ALA A 1 136 ? -11.063 0.775 5.839 1.00 98.31 136 ALA A C 1
ATOM 1000 O O . ALA A 1 136 ? -11.774 1.770 6.010 1.00 98.31 136 ALA A O 1
ATOM 1001 N N . ALA A 1 137 ? -10.086 0.736 4.935 1.00 98.44 137 ALA A N 1
ATOM 1002 C CA . ALA A 1 137 ? -9.715 1.864 4.085 1.00 98.44 137 ALA A CA 1
ATOM 1003 C C . ALA A 1 137 ? -9.337 1.386 2.682 1.00 98.44 137 ALA A C 1
ATOM 1005 O O . ALA A 1 137 ? -8.872 0.264 2.499 1.00 98.44 137 ALA A O 1
ATOM 1006 N N . SER A 1 138 ? -9.526 2.244 1.681 1.00 98.44 138 SER A N 1
ATOM 1007 C CA . SER A 1 138 ? -9.011 1.973 0.335 1.00 98.44 138 SER A CA 1
ATOM 1008 C C . SER A 1 138 ? -7.487 2.100 0.337 1.00 98.44 138 SER A C 1
ATOM 1010 O O . SER A 1 138 ? -6.963 3.023 0.957 1.00 98.44 138 SER A O 1
ATOM 1012 N N . VAL A 1 139 ? -6.778 1.216 -0.359 1.00 98.69 139 VAL A N 1
ATOM 1013 C CA . VAL A 1 139 ? -5.308 1.209 -0.398 1.00 98.69 139 VAL A CA 1
ATOM 1014 C C . VAL A 1 139 ? -4.831 1.402 -1.826 1.00 98.69 139 VAL A C 1
ATOM 1016 O O . VAL A 1 139 ? -5.279 0.719 -2.743 1.00 98.69 139 VAL A O 1
ATOM 1019 N N . MET A 1 140 ? -3.887 2.316 -2.013 1.00 98.50 140 MET A N 1
ATOM 1020 C CA . MET A 1 140 ? -3.187 2.520 -3.272 1.00 98.50 140 MET A CA 1
ATOM 1021 C C . MET A 1 140 ? -1.686 2.355 -3.060 1.00 98.50 140 MET A C 1
ATOM 1023 O O . MET A 1 140 ? -1.132 2.920 -2.120 1.00 98.50 140 MET A O 1
ATOM 1027 N N . VAL A 1 141 ? -1.029 1.618 -3.952 1.00 98.62 141 VAL A N 1
ATOM 1028 C CA . VAL A 1 141 ? 0.434 1.575 -4.053 1.00 98.62 141 VAL A CA 1
ATOM 1029 C C . VAL A 1 141 ? 0.827 2.223 -5.372 1.00 98.62 141 VAL A C 1
ATOM 1031 O O . VAL A 1 141 ? 0.448 1.734 -6.437 1.00 98.62 141 VAL A O 1
ATOM 1034 N N . ALA A 1 142 ? 1.554 3.333 -5.287 1.00 98.38 142 ALA A N 1
ATOM 1035 C CA . ALA A 1 142 ? 1.997 4.130 -6.418 1.00 98.38 142 ALA A CA 1
ATOM 1036 C C . ALA A 1 142 ? 3.523 4.078 -6.525 1.00 98.38 142 ALA A C 1
ATOM 1038 O O . ALA A 1 142 ? 4.224 4.554 -5.636 1.00 98.38 142 ALA A O 1
ATOM 1039 N N . ASN A 1 143 ? 4.043 3.495 -7.603 1.00 98.25 143 ASN A N 1
ATOM 1040 C CA . ASN A 1 143 ? 5.479 3.476 -7.867 1.00 98.25 143 ASN A CA 1
ATOM 1041 C C . ASN A 1 143 ? 5.763 3.660 -9.369 1.00 98.25 143 ASN A C 1
ATOM 1043 O O . ASN A 1 143 ? 5.616 2.705 -10.142 1.00 98.25 143 ASN A O 1
ATOM 1047 N N . PRO A 1 144 ? 6.212 4.855 -9.796 1.00 97.25 144 PRO A N 1
ATOM 1048 C CA . PRO A 1 144 ? 6.546 5.128 -11.193 1.00 97.25 144 PRO A CA 1
ATOM 1049 C C . PRO A 1 144 ? 7.624 4.217 -11.784 1.00 97.25 144 PRO A C 1
ATOM 1051 O O . PRO A 1 144 ? 7.638 3.983 -12.991 1.00 97.25 144 PRO A O 1
ATOM 1054 N N . TYR A 1 145 ? 8.508 3.659 -10.956 1.00 97.19 145 TYR A N 1
ATOM 1055 C CA . TYR A 1 145 ? 9.586 2.774 -11.400 1.00 97.19 145 TYR A CA 1
ATOM 1056 C C . TYR A 1 145 ? 9.117 1.337 -11.660 1.00 97.19 145 TYR A C 1
ATOM 1058 O O . TYR A 1 145 ? 9.837 0.561 -12.287 1.00 97.19 145 TYR A O 1
ATOM 1066 N N . GLY A 1 146 ? 7.891 0.993 -11.255 1.00 97.81 146 GLY A N 1
ATOM 1067 C CA . GLY A 1 146 ? 7.260 -0.297 -11.515 1.00 97.81 146 GLY A CA 1
ATOM 1068 C C . GLY A 1 146 ? 6.884 -1.058 -10.249 1.00 97.81 146 GLY A C 1
ATOM 1069 O O . GLY A 1 146 ? 7.371 -0.782 -9.151 1.00 97.81 146 GLY A O 1
ATOM 1070 N N . ILE A 1 147 ? 5.993 -2.034 -10.420 1.00 98.69 147 ILE A N 1
ATOM 1071 C CA . ILE A 1 147 ? 5.485 -2.885 -9.340 1.00 98.69 147 ILE A CA 1
ATOM 1072 C C . ILE A 1 147 ? 5.473 -4.333 -9.824 1.00 98.69 147 ILE A C 1
ATOM 1074 O O . ILE A 1 147 ? 4.847 -4.646 -10.833 1.00 98.69 147 ILE A O 1
ATOM 1078 N N . THR A 1 148 ? 6.101 -5.229 -9.075 1.00 98.56 148 THR A N 1
ATOM 1079 C CA . THR A 1 148 ? 6.004 -6.674 -9.293 1.00 98.56 148 THR A CA 1
ATOM 1080 C C . THR A 1 148 ? 5.214 -7.301 -8.155 1.00 98.56 148 THR A C 1
ATOM 1082 O O . THR A 1 148 ? 5.582 -7.146 -6.994 1.00 98.56 148 THR A O 1
ATOM 1085 N N . CYS A 1 149 ? 4.148 -8.024 -8.482 1.00 98.25 149 CYS A N 1
ATOM 1086 C CA . CYS A 1 149 ? 3.349 -8.802 -7.545 1.00 98.25 149 CYS A CA 1
ATOM 1087 C C . CYS A 1 149 ? 3.600 -10.299 -7.756 1.00 98.25 149 CYS A C 1
ATOM 1089 O O . CYS A 1 149 ? 3.407 -10.817 -8.858 1.00 98.25 149 CYS A O 1
ATOM 1091 N N . ASP A 1 150 ? 4.014 -10.978 -6.688 1.00 97.75 150 ASP A N 1
ATOM 1092 C CA . ASP A 1 150 ? 4.246 -12.423 -6.628 1.00 97.75 150 ASP A CA 1
ATOM 1093 C C . ASP A 1 150 ? 3.660 -12.992 -5.327 1.00 97.75 150 ASP A C 1
ATOM 1095 O O . ASP A 1 150 ? 4.362 -13.264 -4.355 1.00 97.75 150 ASP A O 1
ATOM 1099 N N . GLY A 1 151 ? 2.334 -13.117 -5.290 1.00 97.19 151 GLY A N 1
ATOM 1100 C CA . GLY A 1 151 ? 1.579 -13.507 -4.098 1.00 97.19 151 GLY A CA 1
ATOM 1101 C C . GLY A 1 151 ? 1.119 -12.324 -3.255 1.00 97.19 151 GLY A C 1
ATOM 1102 O O . GLY A 1 151 ? 0.878 -12.486 -2.060 1.00 97.19 151 GLY A O 1
ATOM 1103 N N . CYS A 1 152 ? 1.010 -11.137 -3.857 1.00 98.19 152 CYS A N 1
ATOM 1104 C CA . CYS A 1 152 ? 0.453 -9.988 -3.163 1.00 98.19 152 CYS A CA 1
ATOM 1105 C C . CYS A 1 152 ? -1.065 -10.121 -3.002 1.00 98.19 152 CYS A C 1
ATOM 1107 O O . CYS A 1 152 ? -1.752 -10.693 -3.852 1.00 98.19 152 CYS A O 1
ATOM 1109 N N . GLY A 1 153 ? -1.594 -9.548 -1.929 1.00 98.25 153 GLY A N 1
ATOM 1110 C CA . GLY A 1 153 ? -3.031 -9.505 -1.706 1.00 98.25 153 GLY A CA 1
ATOM 1111 C C . GLY A 1 153 ? -3.438 -8.446 -0.699 1.00 98.25 153 GLY A C 1
ATOM 1112 O O . GLY A 1 153 ? -2.591 -7.725 -0.172 1.00 98.25 153 GLY A O 1
ATOM 1113 N N . PHE A 1 154 ? -4.739 -8.335 -0.446 1.00 98.56 154 PHE A N 1
ATOM 1114 C CA . PHE A 1 154 ? -5.289 -7.274 0.396 1.00 98.56 154 PHE A CA 1
ATOM 1115 C C . PHE A 1 154 ? -6.263 -7.816 1.442 1.00 98.56 154 PHE A C 1
ATOM 1117 O O . PHE A 1 154 ? -7.128 -8.636 1.142 1.00 98.56 154 PHE A O 1
ATOM 1124 N N . ILE A 1 155 ? -6.146 -7.318 2.673 1.00 98.56 155 ILE A N 1
ATOM 1125 C CA . ILE A 1 155 ? -7.022 -7.649 3.803 1.00 98.56 155 ILE A CA 1
ATOM 1126 C C . ILE A 1 155 ? -7.646 -6.356 4.327 1.00 98.56 155 ILE A C 1
ATOM 1128 O O . ILE A 1 155 ? -6.976 -5.326 4.429 1.00 98.56 155 ILE A O 1
ATOM 1132 N N . ASN A 1 156 ? -8.944 -6.402 4.647 1.00 98.12 156 ASN A N 1
ATOM 1133 C CA . ASN A 1 156 ? -9.703 -5.260 5.177 1.00 98.12 156 ASN A CA 1
ATOM 1134 C C . ASN A 1 156 ? -9.625 -4.002 4.282 1.00 98.12 156 ASN A C 1
ATOM 1136 O O . ASN A 1 156 ? -9.600 -2.864 4.748 1.00 98.12 156 ASN A O 1
ATOM 1140 N N . THR A 1 157 ? -9.561 -4.230 2.969 1.00 98.50 157 THR A N 1
ATOM 1141 C CA . THR A 1 157 ? -9.351 -3.198 1.953 1.00 98.50 157 THR A CA 1
ATOM 1142 C C . THR A 1 157 ? -10.478 -3.289 0.922 1.00 98.50 157 THR A C 1
ATOM 1144 O O . THR A 1 157 ? -10.414 -4.149 0.043 1.00 98.50 157 THR A O 1
ATOM 1147 N N . PRO A 1 158 ? -11.530 -2.453 1.002 1.00 97.69 158 PRO A N 1
ATOM 1148 C CA . PRO A 1 158 ? -12.654 -2.505 0.065 1.00 97.69 158 PRO A CA 1
ATOM 1149 C C . PRO A 1 158 ? -12.246 -2.171 -1.373 1.00 97.69 158 PRO A C 1
ATOM 1151 O O . PRO A 1 158 ? -12.697 -2.835 -2.299 1.00 97.69 158 PRO A O 1
ATOM 1154 N N . ASN A 1 159 ? -11.360 -1.191 -1.574 1.00 98.00 159 ASN A N 1
ATOM 1155 C CA . ASN A 1 159 ? -10.826 -0.860 -2.897 1.00 98.00 159 ASN A CA 1
ATOM 1156 C C . ASN A 1 159 ? -9.303 -0.870 -2.853 1.00 98.00 159 ASN A C 1
ATOM 1158 O O . ASN A 1 159 ? -8.710 -0.177 -2.023 1.00 98.00 159 ASN A O 1
ATOM 1162 N N . ALA A 1 160 ? -8.688 -1.623 -3.757 1.00 98.12 160 ALA A N 1
ATOM 1163 C CA . ALA A 1 160 ? -7.242 -1.720 -3.880 1.00 98.12 160 ALA A CA 1
ATOM 1164 C C . ALA A 1 160 ? -6.782 -1.247 -5.265 1.00 98.12 160 ALA A C 1
ATOM 1166 O O . ALA A 1 160 ? -7.363 -1.627 -6.281 1.00 98.12 160 ALA A O 1
ATOM 1167 N N . THR A 1 161 ? -5.722 -0.441 -5.312 1.00 98.38 161 THR A N 1
ATOM 1168 C CA . THR A 1 161 ? -5.159 0.065 -6.568 1.00 98.38 161 THR A CA 1
ATOM 1169 C C . THR A 1 161 ? -3.649 -0.119 -6.611 1.00 98.38 161 THR A C 1
ATOM 1171 O O . THR A 1 161 ? -2.938 0.357 -5.728 1.00 98.38 161 THR A O 1
ATOM 1174 N N . LEU A 1 162 ? -3.142 -0.745 -7.671 1.00 98.50 162 LEU A N 1
ATOM 1175 C CA . LEU A 1 162 ? -1.719 -0.703 -8.015 1.00 98.50 162 LEU A CA 1
ATOM 1176 C C . LEU A 1 162 ? -1.526 0.251 -9.187 1.00 98.50 162 LEU A C 1
ATOM 1178 O O . LEU A 1 162 ? -2.221 0.137 -10.201 1.00 98.50 162 LEU A O 1
ATOM 1182 N N . THR A 1 163 ? -0.596 1.195 -9.056 1.00 98.25 163 THR A N 1
ATOM 1183 C CA . THR A 1 163 ? -0.349 2.183 -10.103 1.00 98.25 163 THR A CA 1
ATOM 1184 C C . THR A 1 163 ? 1.124 2.512 -10.314 1.00 98.25 163 THR A C 1
ATOM 1186 O O . THR A 1 163 ? 1.901 2.562 -9.365 1.00 98.25 163 THR A O 1
ATOM 1189 N N . THR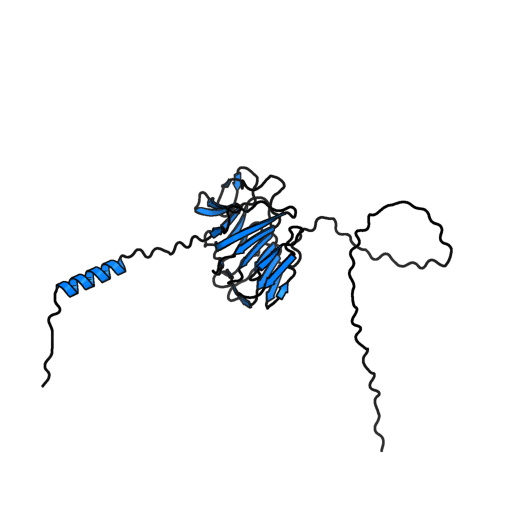 A 1 164 ? 1.512 2.769 -11.566 1.00 97.81 164 THR A N 1
ATOM 1190 C CA . THR A 1 164 ? 2.809 3.394 -11.898 1.00 97.81 164 THR A CA 1
ATOM 1191 C C . THR A 1 164 ? 2.681 4.893 -12.165 1.00 97.81 164 THR A C 1
ATOM 1193 O O . THR A 1 164 ? 3.600 5.522 -12.683 1.00 97.81 164 THR A O 1
ATOM 1196 N N . GLY A 1 165 ? 1.525 5.476 -11.850 1.00 95.81 165 GLY A N 1
ATOM 1197 C CA . GLY A 1 165 ? 1.322 6.916 -11.900 1.00 95.81 165 GLY A CA 1
ATOM 1198 C C . GLY A 1 165 ? 1.683 7.604 -10.591 1.00 95.81 165 GLY A C 1
ATOM 1199 O O . GLY A 1 165 ? 1.413 7.064 -9.518 1.00 95.81 165 GLY A O 1
ATOM 1200 N N . SER A 1 166 ? 2.231 8.813 -10.688 1.00 95.50 166 SER A N 1
ATOM 1201 C CA . SER A 1 166 ? 2.428 9.690 -9.532 1.00 95.50 166 SER A CA 1
ATOM 1202 C C . SER A 1 166 ? 1.097 10.346 -9.133 1.00 95.50 166 SER A C 1
ATOM 1204 O O . SER A 1 166 ? 0.416 10.906 -10.002 1.00 95.50 166 SER A O 1
ATOM 1206 N N . PRO A 1 167 ? 0.677 10.263 -7.858 1.00 95.06 167 PRO A N 1
ATOM 1207 C CA . PRO A 1 167 ? -0.525 10.920 -7.365 1.00 95.06 167 PRO A CA 1
ATOM 1208 C C . PRO A 1 167 ? -0.364 12.440 -7.331 1.00 95.06 167 PRO A C 1
ATOM 1210 O O . PRO A 1 167 ? 0.577 12.979 -6.762 1.00 95.06 167 PRO A O 1
ATOM 1213 N N . ILE A 1 168 ? -1.342 13.143 -7.897 1.00 93.62 168 ILE A N 1
ATOM 1214 C CA . ILE A 1 168 ? -1.473 14.594 -7.783 1.00 93.62 168 ILE A CA 1
ATOM 1215 C C . ILE A 1 168 ? -2.617 14.882 -6.817 1.00 93.62 168 ILE A C 1
ATOM 1217 O O . ILE A 1 168 ? -3.785 14.606 -7.120 1.00 93.62 168 ILE A O 1
ATOM 1221 N N . ILE A 1 169 ? -2.279 15.417 -5.646 1.00 92.38 169 ILE A N 1
ATOM 1222 C CA . ILE A 1 169 ? -3.250 15.779 -4.612 1.00 92.38 169 ILE A CA 1
ATOM 1223 C C . ILE A 1 169 ? -3.744 17.205 -4.863 1.00 92.38 169 ILE A C 1
ATOM 1225 O O . ILE A 1 169 ? -2.952 18.135 -5.018 1.00 92.38 169 ILE A O 1
ATOM 1229 N N . GLY A 1 170 ? -5.063 17.365 -4.933 1.00 88.88 170 GLY A N 1
ATOM 1230 C CA . GLY A 1 170 ? -5.714 18.651 -5.137 1.00 88.88 170 GLY A CA 1
ATOM 1231 C C . GLY A 1 170 ? -5.656 19.540 -3.894 1.00 88.88 170 GLY A C 1
ATOM 1232 O O . GLY A 1 170 ? -5.392 19.089 -2.779 1.00 88.88 170 GLY A O 1
ATOM 1233 N N . ALA A 1 171 ? -5.971 20.824 -4.072 1.00 88.62 171 ALA A N 1
ATOM 1234 C CA . ALA A 1 171 ? -6.036 21.788 -2.968 1.00 88.62 171 ALA A CA 1
ATOM 1235 C C . ALA A 1 171 ? -7.121 21.456 -1.920 1.00 88.62 171 ALA A C 1
ATOM 1237 O O . ALA A 1 171 ? -7.067 21.946 -0.796 1.00 88.62 171 ALA A O 1
ATOM 1238 N N . ASP A 1 172 ? -8.101 20.626 -2.283 1.00 87.19 172 ASP A N 1
ATOM 1239 C CA . ASP A 1 172 ? -9.143 20.094 -1.400 1.00 87.19 172 ASP A CA 1
ATOM 1240 C C . ASP A 1 172 ? -8.682 18.872 -0.578 1.00 87.19 172 ASP A C 1
ATOM 1242 O O . ASP A 1 172 ? -9.441 18.346 0.236 1.00 87.19 172 ASP A O 1
ATOM 1246 N N . GLY A 1 173 ? -7.443 18.412 -0.784 1.00 88.06 173 GLY A N 1
ATOM 1247 C CA . GLY A 1 173 ? -6.873 17.231 -0.143 1.00 88.06 173 GLY A CA 1
ATOM 1248 C C . GLY A 1 173 ? -7.293 15.904 -0.782 1.00 88.06 173 GLY A C 1
ATOM 1249 O O . GLY A 1 173 ? -6.874 14.848 -0.312 1.00 88.06 173 GLY A O 1
ATOM 1250 N N . ASN A 1 174 ? -8.095 15.907 -1.847 1.00 91.50 174 ASN A N 1
ATOM 1251 C CA . ASN A 1 174 ? -8.437 14.676 -2.554 1.00 91.50 174 ASN A CA 1
ATOM 1252 C C . ASN A 1 174 ? -7.367 14.306 -3.583 1.00 91.50 174 ASN A C 1
ATOM 1254 O O . ASN A 1 174 ? -6.633 15.154 -4.089 1.00 91.50 174 ASN A O 1
ATOM 1258 N N . LEU A 1 175 ? -7.317 13.026 -3.953 1.00 91.38 175 LEU A N 1
ATOM 1259 C CA . LEU A 1 175 ? -6.562 12.592 -5.123 1.00 91.38 175 LEU A CA 1
ATOM 1260 C C . LEU A 1 175 ? -7.252 13.126 -6.388 1.00 91.38 175 LEU A C 1
ATOM 1262 O O . LEU A 1 175 ? -8.346 12.683 -6.735 1.00 91.38 175 LEU A O 1
ATOM 1266 N N . GLN A 1 176 ? -6.617 14.080 -7.067 1.00 90.06 176 GLN A N 1
ATOM 1267 C CA . GLN A 1 176 ? -7.176 14.747 -8.242 1.00 90.06 176 GLN A CA 1
ATOM 1268 C C . GLN A 1 176 ? -6.888 13.964 -9.525 1.00 90.06 176 GLN A C 1
ATOM 1270 O O . GLN A 1 176 ? -7.759 13.824 -10.385 1.00 90.06 176 GLN A O 1
ATOM 1275 N N . SER A 1 177 ? -5.658 13.472 -9.672 1.00 90.19 177 SER A N 1
ATOM 1276 C CA . SER A 1 177 ? -5.240 12.711 -10.851 1.00 90.19 177 SER A CA 1
ATOM 1277 C C . SER A 1 177 ? -4.037 11.818 -10.560 1.00 90.19 177 SER A C 1
ATOM 1279 O O . SER A 1 177 ? -3.362 11.978 -9.546 1.00 90.19 177 SER A O 1
ATOM 1281 N N . LEU A 1 178 ? -3.794 10.870 -11.461 1.00 93.56 178 LEU A N 1
ATOM 1282 C CA . LEU A 1 178 ? -2.603 10.034 -11.520 1.00 93.56 178 LEU A CA 1
ATOM 1283 C C . LEU A 1 178 ? -1.895 10.294 -12.848 1.00 93.56 178 LEU A C 1
ATOM 1285 O O . LEU A 1 178 ? -2.482 10.090 -13.918 1.00 93.56 178 LEU A O 1
ATOM 1289 N N . GLU A 1 179 ? -0.637 10.714 -12.776 1.00 94.00 179 GLU A N 1
ATOM 1290 C CA . GLU A 1 179 ? 0.198 10.957 -13.947 1.00 94.00 179 GLU A CA 1
ATOM 1291 C C . GLU A 1 179 ? 1.028 9.712 -14.276 1.00 94.00 179 GLU A C 1
ATOM 1293 O O . GLU A 1 179 ? 2.039 9.429 -13.634 1.00 94.00 179 GLU A O 1
ATOM 1298 N N . VAL A 1 180 ? 0.596 8.944 -15.282 1.00 94.88 180 VAL A N 1
ATOM 1299 C CA . VAL A 1 180 ? 1.250 7.694 -15.687 1.00 94.88 180 VAL A CA 1
ATOM 1300 C C . VAL A 1 180 ? 2.252 7.965 -16.809 1.00 94.88 180 VAL A C 1
ATOM 1302 O O . VAL A 1 180 ? 1.916 7.982 -17.996 1.00 94.88 180 VAL A O 1
ATOM 1305 N N . THR A 1 181 ? 3.516 8.160 -16.434 1.00 92.81 181 THR A N 1
ATOM 1306 C CA . THR A 1 181 ? 4.603 8.487 -17.372 1.00 92.81 181 THR A CA 1
ATOM 1307 C C . THR A 1 181 ? 5.565 7.346 -17.628 1.00 92.81 181 THR A C 1
ATOM 1309 O O . THR A 1 181 ? 6.208 7.363 -18.669 1.00 92.81 181 THR A O 1
ATOM 1312 N N . GLN A 1 182 ? 5.672 6.336 -16.773 1.00 94.06 182 GLN A N 1
ATOM 1313 C CA . GLN A 1 182 ? 6.597 5.212 -16.957 1.00 94.06 182 GLN A CA 1
ATOM 1314 C C . GLN A 1 182 ? 6.201 4.020 -16.077 1.00 94.06 182 GLN A C 1
ATOM 1316 O O . GLN A 1 182 ? 5.109 4.010 -15.511 1.00 94.06 182 GLN A O 1
ATOM 1321 N N . GLY A 1 183 ? 7.057 3.000 -16.036 1.00 94.88 183 GLY A N 1
ATOM 1322 C CA . GLY A 1 183 ? 6.876 1.816 -15.203 1.00 94.88 183 GLY A CA 1
ATOM 1323 C C . GLY A 1 183 ? 5.995 0.740 -15.830 1.00 94.88 183 GLY A C 1
ATOM 1324 O O . GLY A 1 183 ? 5.186 0.985 -16.727 1.00 94.88 183 GLY A O 1
ATOM 1325 N N . ALA A 1 184 ? 6.163 -0.482 -15.339 1.00 97.44 184 ALA A N 1
ATOM 1326 C CA . ALA A 1 184 ? 5.289 -1.598 -15.660 1.00 97.44 184 ALA A CA 1
ATOM 1327 C C . ALA A 1 184 ? 4.786 -2.257 -14.377 1.00 97.44 184 ALA A C 1
ATOM 1329 O O . ALA A 1 184 ? 5.492 -2.266 -13.366 1.00 97.44 184 ALA A O 1
ATOM 1330 N N . ILE A 1 185 ? 3.582 -2.823 -14.437 1.00 98.56 185 ILE A N 1
ATOM 1331 C CA . ILE A 1 185 ? 3.074 -3.715 -13.394 1.00 98.56 185 ILE A CA 1
ATOM 1332 C C . ILE A 1 185 ? 3.178 -5.152 -13.888 1.00 98.56 185 ILE A C 1
ATOM 1334 O O . ILE A 1 185 ? 2.635 -5.488 -14.938 1.00 98.56 185 ILE A O 1
ATOM 1338 N N . ILE A 1 186 ? 3.881 -5.997 -13.140 1.00 98.56 186 ILE A N 1
ATOM 1339 C CA . ILE A 1 186 ? 4.111 -7.402 -13.475 1.00 98.56 186 ILE A CA 1
ATOM 1340 C C . ILE A 1 186 ? 3.429 -8.267 -12.419 1.00 98.56 186 ILE A C 1
ATOM 1342 O O . ILE A 1 186 ? 3.794 -8.221 -11.249 1.00 98.56 186 ILE A O 1
ATOM 1346 N N . ILE A 1 187 ? 2.450 -9.069 -12.826 1.00 98.50 187 ILE A N 1
ATOM 1347 C CA . ILE A 1 187 ? 1.825 -10.096 -11.988 1.00 98.50 187 ILE A CA 1
ATOM 1348 C C . ILE A 1 187 ? 2.427 -11.442 -12.382 1.00 98.50 187 ILE A C 1
ATOM 1350 O O . ILE A 1 187 ? 2.316 -11.853 -13.538 1.00 98.50 187 ILE A O 1
ATOM 1354 N N . GLN A 1 188 ? 3.083 -12.123 -11.448 1.00 98.06 188 GLN A N 1
ATOM 1355 C CA . GLN A 1 188 ? 3.821 -13.360 -11.713 1.00 98.06 188 GLN A CA 1
ATOM 1356 C C . GLN A 1 188 ? 3.760 -14.332 -10.528 1.00 98.06 188 GLN A C 1
ATOM 1358 O O . GLN A 1 188 ? 3.167 -14.030 -9.496 1.00 98.06 188 GLN A O 1
ATOM 1363 N N . GLY A 1 189 ? 4.355 -15.517 -10.698 1.00 97.25 189 GLY A N 1
ATOM 1364 C CA . GLY A 1 189 ? 4.503 -16.515 -9.637 1.00 97.25 189 GLY A CA 1
ATOM 1365 C C . GLY A 1 189 ? 3.173 -16.897 -8.984 1.00 97.25 189 GLY A C 1
ATOM 1366 O O . GLY A 1 189 ? 2.288 -17.430 -9.651 1.00 97.25 189 GLY A O 1
ATOM 1367 N N . LYS A 1 190 ? 3.031 -16.626 -7.683 1.00 97.38 190 LYS A N 1
ATOM 1368 C CA . LYS A 1 190 ? 1.821 -16.914 -6.891 1.00 97.38 190 LYS A CA 1
ATOM 1369 C C . LYS A 1 190 ? 0.611 -16.050 -7.274 1.00 97.38 190 LYS A C 1
ATOM 1371 O O . LYS A 1 190 ? -0.495 -16.346 -6.833 1.00 97.38 190 LYS A O 1
ATOM 1376 N N . GLY A 1 191 ? 0.797 -15.029 -8.111 1.00 97.69 191 GLY A N 1
ATOM 1377 C CA . GLY A 1 191 ? -0.283 -14.194 -8.631 1.00 97.69 191 GLY A CA 1
ATOM 1378 C C . GLY A 1 191 ? -0.694 -13.055 -7.699 1.00 97.69 191 GLY A C 1
ATOM 1379 O O . GLY A 1 191 ? 0.083 -12.627 -6.850 1.00 97.69 191 GLY A O 1
ATOM 1380 N N . LEU A 1 192 ? -1.911 -12.546 -7.895 1.00 98.44 192 LEU A N 1
ATOM 1381 C CA . LEU A 1 192 ? -2.512 -11.458 -7.122 1.00 98.44 192 LEU A CA 1
ATOM 1382 C C . LEU A 1 192 ? -3.873 -11.889 -6.568 1.00 98.44 192 LEU A C 1
ATOM 1384 O O . LEU A 1 192 ? -4.733 -12.331 -7.336 1.00 98.44 192 LEU A O 1
ATOM 1388 N N . ASP A 1 193 ? -4.086 -11.702 -5.264 1.00 98.31 193 ASP A N 1
ATOM 1389 C CA . ASP A 1 193 ? -5.366 -11.954 -4.591 1.00 98.31 193 ASP A CA 1
ATOM 1390 C C . ASP A 1 193 ? -6.006 -10.660 -4.055 1.00 98.31 193 ASP A C 1
ATOM 1392 O O . ASP A 1 193 ? -5.666 -10.141 -2.991 1.00 98.31 193 ASP A O 1
ATOM 1396 N N . ALA A 1 194 ? -6.982 -10.149 -4.799 1.00 97.06 194 ALA A N 1
ATOM 1397 C CA . ALA A 1 194 ? -7.904 -9.098 -4.382 1.00 97.06 194 ALA A CA 1
ATOM 1398 C C . ALA A 1 194 ? -9.345 -9.634 -4.248 1.00 97.06 194 ALA A C 1
ATOM 1400 O O . ALA A 1 194 ? -10.310 -8.880 -4.373 1.00 97.06 194 ALA A O 1
ATOM 1401 N N . GLY A 1 195 ? -9.522 -10.936 -3.991 1.00 96.19 195 GLY A N 1
ATOM 1402 C CA . GLY A 1 195 ? -10.834 -11.574 -3.844 1.00 96.19 195 GLY A CA 1
ATOM 1403 C C . GLY A 1 195 ? -11.609 -11.116 -2.603 1.00 96.19 195 GLY A C 1
ATOM 1404 O O . GLY A 1 195 ? -12.840 -11.167 -2.585 1.00 96.19 195 GLY A O 1
ATOM 1405 N N . GLN A 1 196 ? -10.904 -10.623 -1.580 1.00 94.06 196 GLN A N 1
ATOM 1406 C CA . GLN A 1 196 ? -11.509 -10.027 -0.382 1.00 94.06 196 GLN A CA 1
ATOM 1407 C C . GLN A 1 196 ? -11.879 -8.548 -0.569 1.00 94.06 196 GLN A C 1
ATOM 1409 O O . GLN A 1 196 ? -12.705 -8.028 0.180 1.00 94.06 196 GLN A O 1
ATOM 1414 N N . SER A 1 197 ? -11.334 -7.882 -1.589 1.00 96.88 197 SER A N 1
ATOM 1415 C CA . SER A 1 197 ? -11.719 -6.521 -1.967 1.00 96.88 197 SER A CA 1
ATOM 1416 C C . SER A 1 197 ? -13.026 -6.513 -2.761 1.00 96.88 197 SER A C 1
ATOM 1418 O O . SER A 1 197 ? -13.450 -7.524 -3.323 1.00 96.88 197 SER A O 1
ATOM 1420 N N . ASP A 1 198 ? -13.710 -5.376 -2.773 1.00 96.75 198 ASP A N 1
ATOM 1421 C CA . ASP A 1 198 ? -14.898 -5.163 -3.600 1.00 96.75 198 ASP A CA 1
ATOM 1422 C C . ASP A 1 198 ? -14.503 -4.767 -5.022 1.00 96.75 198 ASP A C 1
ATOM 1424 O O . ASP A 1 198 ? -15.115 -5.242 -5.975 1.00 96.75 198 ASP A O 1
ATOM 1428 N N . ALA A 1 199 ? -13.437 -3.974 -5.165 1.00 96.88 199 ALA A N 1
ATOM 1429 C CA . ALA A 1 199 ? -12.867 -3.616 -6.456 1.00 96.88 199 ALA A CA 1
ATOM 1430 C C . ALA A 1 199 ? -11.335 -3.566 -6.422 1.00 96.88 199 ALA A C 1
ATOM 1432 O O . ALA A 1 199 ? -10.720 -3.137 -5.440 1.00 96.88 199 ALA A O 1
ATOM 1433 N N . PHE A 1 200 ? -10.724 -3.962 -7.536 1.00 98.06 200 PHE A N 1
ATOM 1434 C CA . PHE A 1 200 ? -9.298 -3.845 -7.791 1.00 98.06 200 PHE A CA 1
ATOM 1435 C C . PHE A 1 200 ? -9.039 -3.072 -9.087 1.00 98.06 200 PHE A C 1
ATOM 1437 O O . PHE A 1 200 ? -9.656 -3.327 -10.122 1.00 98.06 200 PHE A O 1
ATOM 1444 N N . SER A 1 201 ? -8.104 -2.124 -9.036 1.00 97.44 201 SER A N 1
ATOM 1445 C CA . SER A 1 201 ? -7.672 -1.339 -10.193 1.00 97.44 201 SER A CA 1
ATOM 1446 C C . SER A 1 201 ? -6.170 -1.463 -10.435 1.00 97.44 201 SER A C 1
ATOM 1448 O O . SER A 1 201 ? -5.361 -1.317 -9.522 1.00 97.44 201 SER A O 1
ATOM 1450 N N . LEU A 1 202 ? -5.791 -1.666 -11.693 1.00 96.94 202 LEU A N 1
ATOM 1451 C CA . LEU A 1 202 ? -4.410 -1.643 -12.162 1.00 96.94 202 LEU A CA 1
ATOM 1452 C C . LEU A 1 202 ? -4.262 -0.511 -13.178 1.00 96.94 202 LEU A C 1
ATOM 1454 O O . LEU A 1 202 ? -4.855 -0.571 -14.254 1.00 96.94 202 LEU A O 1
ATOM 1458 N N . LEU A 1 203 ? -3.469 0.507 -12.846 1.00 96.88 203 LEU A N 1
ATOM 1459 C CA . LEU A 1 203 ? -3.207 1.668 -13.703 1.00 96.88 203 LEU A CA 1
ATOM 1460 C C . LEU A 1 203 ? -1.709 1.792 -13.989 1.00 96.88 203 LEU A C 1
ATOM 1462 O O . LEU A 1 203 ? -0.938 2.164 -13.116 1.00 96.88 203 LEU A O 1
ATOM 1466 N N . ALA A 1 204 ? -1.256 1.506 -15.202 1.00 97.06 204 ALA A N 1
ATOM 1467 C CA . ALA A 1 204 ? 0.180 1.535 -15.488 1.00 97.06 204 ALA A CA 1
ATOM 1468 C C . ALA A 1 204 ? 0.498 1.973 -16.907 1.00 97.06 204 ALA A C 1
ATOM 1470 O O . ALA A 1 204 ? -0.358 1.929 -17.783 1.00 97.06 204 ALA A O 1
ATOM 1471 N N . ARG A 1 205 ? 1.754 2.335 -17.187 1.00 96.62 205 ARG A N 1
ATOM 1472 C CA . ARG A 1 205 ? 2.154 2.535 -18.588 1.00 96.62 205 ARG A CA 1
ATOM 1473 C C . ARG A 1 205 ? 2.086 1.213 -19.353 1.00 96.62 205 ARG A C 1
ATOM 1475 O O . ARG A 1 205 ? 1.640 1.195 -20.496 1.00 96.62 205 ARG A O 1
ATOM 1482 N N . ALA A 1 206 ? 2.516 0.124 -18.726 1.00 96.69 206 ALA A N 1
ATOM 1483 C CA . ALA A 1 206 ? 2.423 -1.225 -19.265 1.00 96.69 206 ALA A CA 1
ATOM 1484 C C . ALA A 1 206 ? 2.063 -2.224 -18.161 1.00 96.69 206 ALA A C 1
ATOM 1486 O O . ALA A 1 206 ? 2.383 -2.011 -16.993 1.00 96.69 206 ALA A O 1
ATOM 1487 N N . ALA A 1 207 ? 1.433 -3.335 -18.537 1.00 97.25 207 ALA A N 1
ATOM 1488 C CA . ALA A 1 207 ? 1.143 -4.432 -17.624 1.00 97.25 207 ALA A CA 1
ATOM 1489 C C . ALA A 1 207 ? 1.532 -5.776 -18.251 1.00 97.25 207 ALA A C 1
ATOM 1491 O O . ALA A 1 207 ? 1.346 -5.978 -19.450 1.00 97.25 207 ALA A O 1
ATOM 1492 N N . GLN A 1 208 ? 2.057 -6.688 -17.436 1.00 98.00 208 GLN A N 1
ATOM 1493 C CA . GLN A 1 208 ? 2.307 -8.085 -17.788 1.00 98.00 208 GLN A CA 1
ATOM 1494 C C . GLN A 1 208 ? 1.612 -8.971 -16.759 1.00 98.00 208 GLN A C 1
ATOM 1496 O O . GLN A 1 208 ? 1.875 -8.850 -15.566 1.00 98.00 208 GLN A O 1
ATOM 1501 N N . ILE A 1 209 ? 0.718 -9.850 -17.208 1.00 97.62 209 ILE A N 1
ATOM 1502 C CA . ILE A 1 209 ? -0.040 -10.748 -16.332 1.00 97.62 209 ILE A CA 1
ATOM 1503 C C . ILE A 1 209 ? 0.319 -12.178 -16.723 1.00 97.62 209 ILE A C 1
ATOM 1505 O O . ILE A 1 209 ? -0.189 -12.712 -17.704 1.00 97.62 209 ILE A O 1
ATOM 1509 N N . ASN A 1 210 ? 1.231 -12.769 -15.956 1.00 97.25 210 ASN A N 1
ATOM 1510 C CA . ASN A 1 210 ? 1.806 -14.093 -16.192 1.00 97.25 210 ASN A CA 1
ATOM 1511 C C . ASN A 1 210 ? 1.330 -15.139 -15.166 1.00 97.25 210 ASN A C 1
ATOM 1513 O O . ASN A 1 210 ? 1.746 -16.293 -15.223 1.00 97.25 210 ASN A O 1
ATOM 1517 N N . ALA A 1 211 ? 0.491 -14.740 -14.209 1.00 97.50 211 ALA A N 1
ATOM 1518 C CA . ALA A 1 211 ? -0.043 -15.584 -13.144 1.00 97.50 211 ALA A CA 1
ATOM 1519 C C . ALA A 1 211 ? -1.517 -15.249 -12.862 1.00 97.50 211 ALA A C 1
ATOM 1521 O O . ALA A 1 211 ? -2.077 -14.324 -13.455 1.00 97.50 211 ALA A O 1
ATOM 1522 N N . GLY A 1 212 ? -2.148 -16.014 -11.966 1.00 97.50 212 GLY A N 1
ATOM 1523 C CA . GLY A 1 212 ? -3.543 -15.803 -11.581 1.00 97.50 212 GLY A CA 1
ATOM 1524 C C . GLY A 1 212 ? -3.777 -14.416 -10.978 1.00 97.50 212 GLY A C 1
ATOM 1525 O O . GLY A 1 212 ? -2.979 -13.938 -10.175 1.00 97.50 212 GLY A O 1
ATOM 1526 N N . LEU A 1 213 ? -4.880 -13.782 -11.365 1.00 97.75 213 LEU A N 1
ATOM 1527 C CA . LEU A 1 213 ? -5.355 -12.519 -10.807 1.00 97.75 213 LEU A CA 1
ATOM 1528 C C . LEU A 1 213 ? -6.810 -12.727 -10.384 1.00 97.75 213 LEU A C 1
ATOM 1530 O O . LEU A 1 213 ? -7.670 -12.970 -11.231 1.00 97.75 213 LEU A O 1
ATOM 1534 N N . TYR A 1 214 ? -7.071 -12.643 -9.082 1.00 97.50 214 TYR A N 1
ATOM 1535 C CA . TYR A 1 214 ? -8.395 -12.844 -8.499 1.00 97.50 214 TYR A CA 1
ATOM 1536 C C . TYR A 1 214 ? -8.941 -11.516 -7.974 1.00 97.50 214 TYR A C 1
ATOM 1538 O O . TYR A 1 214 ? -8.321 -10.887 -7.125 1.00 97.50 214 TYR A O 1
ATOM 1546 N N . ALA A 1 215 ? -10.096 -11.076 -8.475 1.00 96.88 215 ALA A N 1
ATOM 1547 C CA . ALA A 1 215 ? -10.782 -9.865 -8.025 1.00 96.88 215 ALA A CA 1
ATOM 1548 C C . ALA A 1 215 ? -12.294 -9.990 -8.274 1.00 96.88 215 ALA A C 1
ATOM 1550 O O . ALA A 1 215 ? -12.702 -10.669 -9.218 1.00 96.88 215 ALA A O 1
ATOM 1551 N N . LYS A 1 216 ? -13.120 -9.336 -7.444 1.00 96.00 216 LYS A N 1
ATOM 1552 C CA . LYS A 1 216 ? -14.581 -9.277 -7.653 1.00 96.00 216 LYS A CA 1
ATOM 1553 C C . LYS A 1 216 ? -14.954 -8.347 -8.809 1.00 96.00 216 LYS A C 1
ATOM 1555 O O . LYS A 1 216 ? -15.710 -8.737 -9.693 1.00 96.00 216 LYS A O 1
ATOM 1560 N N . ASP A 1 217 ? -14.404 -7.137 -8.792 1.00 97.19 217 ASP A N 1
ATOM 1561 C CA . ASP A 1 217 ? -14.482 -6.154 -9.871 1.00 97.19 217 ASP A CA 1
ATOM 1562 C C . ASP A 1 217 ? -13.054 -5.750 -10.258 1.00 97.19 217 ASP A C 1
ATOM 1564 O O . ASP A 1 217 ? -12.241 -5.430 -9.388 1.00 97.19 217 ASP A O 1
ATOM 1568 N N . LEU A 1 218 ? -12.731 -5.829 -11.549 1.00 96.56 218 LEU A N 1
ATOM 1569 C CA . LEU A 1 218 ? -11.385 -5.640 -12.080 1.00 96.56 218 LEU A CA 1
ATOM 1570 C C . LEU A 1 218 ? -11.388 -4.555 -13.150 1.00 96.56 218 LEU A C 1
ATOM 1572 O O . LEU A 1 218 ? -11.970 -4.722 -14.220 1.00 96.56 218 LEU A O 1
ATOM 1576 N N . THR A 1 219 ? -10.634 -3.487 -12.903 1.00 96.50 219 THR A N 1
ATOM 1577 C CA . THR A 1 219 ? -10.322 -2.473 -13.914 1.00 96.50 219 THR A CA 1
ATOM 1578 C C . THR A 1 219 ? -8.834 -2.495 -14.238 1.00 96.50 219 THR A C 1
ATOM 1580 O O . THR A 1 219 ? -7.996 -2.363 -13.349 1.00 96.50 219 THR A O 1
ATOM 1583 N N . VAL A 1 220 ? -8.492 -2.632 -15.520 1.00 96.06 220 VAL A N 1
ATOM 1584 C CA . VAL A 1 220 ? -7.107 -2.576 -16.005 1.00 96.06 220 VAL A CA 1
ATOM 1585 C C . VAL A 1 220 ? -6.995 -1.481 -17.053 1.00 96.06 220 VAL A C 1
ATOM 1587 O O . VAL A 1 220 ? -7.637 -1.542 -18.099 1.00 96.06 220 VAL A O 1
ATOM 1590 N N . THR A 1 221 ? -6.143 -0.501 -16.778 1.00 94.62 221 THR A N 1
ATOM 1591 C CA . THR A 1 221 ? -5.895 0.644 -17.648 1.00 94.62 221 THR A CA 1
ATOM 1592 C C . THR A 1 221 ? -4.403 0.724 -17.931 1.00 94.62 221 THR A C 1
ATOM 1594 O O . THR A 1 221 ? -3.596 0.866 -17.010 1.00 94.62 221 THR A O 1
ATOM 1597 N N . VAL A 1 222 ? -4.036 0.632 -19.210 1.00 94.56 222 VAL A N 1
ATOM 1598 C CA . VAL A 1 222 ? -2.640 0.682 -19.656 1.00 94.56 222 VAL A CA 1
ATOM 1599 C C . VAL A 1 222 ? -2.400 1.786 -20.678 1.00 94.56 222 VAL A C 1
ATOM 1601 O O . VAL A 1 222 ? -3.239 2.032 -21.543 1.00 94.56 222 VAL A O 1
ATOM 1604 N N . GLY A 1 223 ? -1.237 2.428 -20.592 1.00 89.38 223 GLY A N 1
ATOM 1605 C CA . GLY A 1 223 ? -0.762 3.432 -21.543 1.00 89.38 223 GLY A CA 1
ATOM 1606 C C . GLY A 1 223 ? -0.307 4.737 -20.8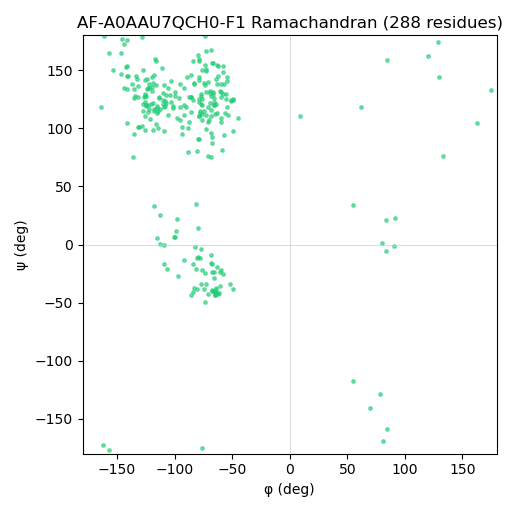80 1.00 89.38 223 GLY A C 1
ATOM 1607 O O . GLY A 1 223 ? -0.435 4.902 -19.668 1.00 89.38 223 GLY A O 1
ATOM 1608 N N . PRO A 1 224 ? 0.250 5.679 -21.662 1.00 82.31 224 PRO A N 1
ATOM 1609 C CA . PRO A 1 224 ? 0.537 7.027 -21.185 1.00 82.31 224 PRO A CA 1
ATOM 1610 C C . PRO A 1 224 ? -0.778 7.786 -20.995 1.00 82.31 224 PRO A C 1
ATOM 1612 O O . PRO A 1 224 ? -1.436 8.148 -21.970 1.00 82.31 224 PRO A O 1
ATOM 1615 N N . ILE A 1 225 ? -1.197 7.980 -19.747 1.00 78.31 225 ILE A N 1
ATOM 1616 C CA . ILE A 1 225 ? -2.498 8.573 -19.427 1.00 78.31 225 ILE A CA 1
ATOM 1617 C C . ILE A 1 225 ? -2.332 9.496 -18.216 1.00 78.31 225 ILE A C 1
ATOM 1619 O O . ILE A 1 225 ? -1.732 9.119 -17.211 1.00 78.31 225 ILE A O 1
ATOM 1623 N N . ILE A 1 226 ? -2.906 10.697 -18.296 1.00 72.94 226 ILE A N 1
ATOM 1624 C CA . ILE A 1 226 ? -3.276 11.461 -17.101 1.00 72.94 226 ILE A CA 1
ATOM 1625 C C . ILE A 1 226 ? -4.687 11.003 -16.767 1.00 72.94 226 ILE A C 1
ATOM 1627 O O . ILE A 1 226 ? -5.645 11.359 -17.455 1.00 72.94 226 ILE A O 1
ATOM 1631 N N . SER A 1 227 ? -4.802 10.112 -15.789 1.00 68.50 227 SER A N 1
ATOM 1632 C CA . SER A 1 227 ? -6.091 9.523 -15.433 1.00 68.50 227 SER A CA 1
ATOM 1633 C C . SER A 1 227 ? -6.646 10.236 -14.213 1.00 68.50 227 SER A C 1
ATOM 1635 O O . SER A 1 227 ? -5.952 10.413 -13.213 1.00 68.50 227 SER A O 1
ATOM 1637 N N . MET A 1 228 ? -7.913 10.636 -14.273 1.00 61.50 228 MET A N 1
ATOM 1638 C CA . MET A 1 228 ? -8.679 10.774 -13.043 1.00 61.50 228 MET A CA 1
ATOM 1639 C C . MET A 1 228 ? -8.916 9.346 -12.549 1.00 61.50 228 MET A C 1
ATOM 1641 O O . MET A 1 228 ? -9.509 8.561 -13.298 1.00 61.50 228 MET A O 1
ATOM 1645 N N . PRO A 1 229 ? -8.422 8.960 -11.361 1.00 55.34 229 PRO A N 1
ATOM 1646 C CA . PRO A 1 229 ? -8.742 7.647 -10.824 1.00 55.34 229 PRO A CA 1
ATOM 1647 C C . PRO A 1 229 ? -10.269 7.498 -10.781 1.00 55.34 229 PRO A C 1
ATOM 1649 O O . PRO A 1 229 ? -10.960 8.496 -10.529 1.00 55.34 229 PRO A O 1
ATOM 1652 N N . PRO A 1 230 ? -10.822 6.293 -11.032 1.00 49.75 230 PRO A N 1
ATOM 1653 C CA . PRO A 1 230 ? -12.237 6.059 -10.770 1.00 49.75 230 PRO A CA 1
ATOM 1654 C C . PRO A 1 230 ? -12.476 6.519 -9.341 1.00 49.75 230 PRO A C 1
ATOM 1656 O O . PRO A 1 230 ? -11.708 6.132 -8.459 1.00 49.75 230 PRO A O 1
ATOM 1659 N N . ALA A 1 231 ? -13.430 7.438 -9.151 1.00 44.84 231 ALA A N 1
ATOM 1660 C CA . ALA A 1 231 ? -13.621 8.121 -7.882 1.00 44.84 231 ALA A CA 1
ATOM 1661 C C . ALA A 1 231 ? -13.547 7.085 -6.759 1.00 44.84 231 ALA A C 1
ATOM 1663 O O . ALA A 1 231 ? -14.454 6.258 -6.635 1.00 44.84 231 ALA A O 1
ATOM 1664 N N . MET A 1 232 ? -12.461 7.104 -5.968 1.00 46.88 232 MET A N 1
ATOM 1665 C CA . MET A 1 232 ? -12.464 6.406 -4.688 1.00 46.88 232 MET A CA 1
ATOM 1666 C C . MET A 1 232 ? -13.754 6.878 -4.033 1.00 46.88 232 MET A C 1
ATOM 1668 O O . MET A 1 232 ? -13.966 8.096 -4.013 1.00 46.88 232 MET A O 1
ATOM 1672 N N . PRO A 1 233 ? -14.670 5.989 -3.620 1.00 38.59 233 PRO A N 1
ATOM 1673 C CA . PRO A 1 233 ? -15.973 6.418 -3.153 1.00 38.59 233 PRO A CA 1
ATOM 1674 C C . PRO A 1 233 ? -15.814 7.108 -1.793 1.00 38.59 233 PRO A C 1
ATOM 1676 O O . PRO A 1 233 ? -16.186 6.588 -0.754 1.00 38.59 233 PRO A O 1
ATOM 1679 N N . LEU A 1 234 ? -15.327 8.346 -1.802 1.00 37.47 234 LEU A N 1
ATOM 1680 C CA . LEU A 1 234 ? -15.466 9.351 -0.761 1.00 37.47 234 LEU A CA 1
ATOM 1681 C C . LEU A 1 234 ? -16.842 10.015 -0.910 1.00 37.47 234 LEU A C 1
ATOM 1683 O O . LEU A 1 234 ? -17.011 11.215 -0.700 1.00 37.47 234 LEU A O 1
ATOM 1687 N N . ARG A 1 235 ? -17.851 9.240 -1.332 1.00 30.52 235 ARG A N 1
ATOM 1688 C CA . ARG A 1 235 ? -19.197 9.745 -1.573 1.00 30.52 235 ARG A CA 1
ATOM 1689 C C . ARG A 1 235 ? -19.913 9.876 -0.235 1.00 30.52 235 ARG A C 1
ATOM 1691 O O . ARG A 1 235 ? -20.591 8.959 0.215 1.00 30.52 235 ARG A O 1
ATOM 1698 N N . TRP A 1 23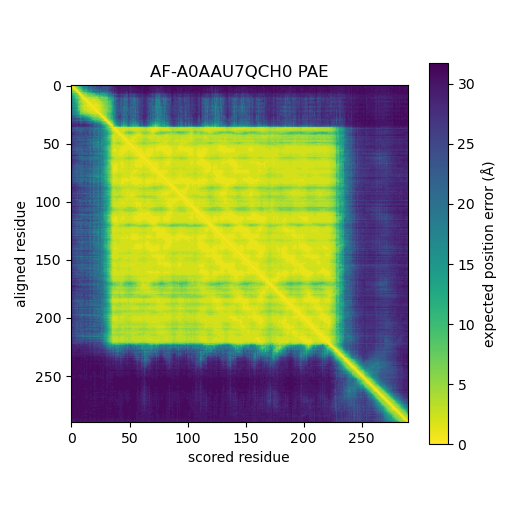6 ? -19.794 11.047 0.379 1.00 28.84 236 TRP A N 1
ATOM 1699 C CA . TRP A 1 236 ? -20.743 11.492 1.390 1.00 28.84 236 TRP A CA 1
ATOM 1700 C C . TRP A 1 236 ? -22.024 11.968 0.705 1.00 28.84 236 TRP A C 1
ATOM 1702 O O . TRP A 1 236 ? -22.003 12.883 -0.114 1.00 28.84 236 TRP A O 1
ATOM 1712 N N . GLY A 1 237 ? -23.146 11.339 1.047 1.00 32.38 237 GLY A N 1
ATOM 1713 C CA . GLY A 1 237 ? -24.482 11.844 0.740 1.00 32.38 237 GLY A CA 1
ATOM 1714 C C . GLY A 1 237 ? -25.401 10.811 0.078 1.00 32.38 237 GLY A C 1
ATOM 1715 O O . GLY A 1 237 ? -24.939 9.990 -0.725 1.00 32.38 237 GLY A O 1
ATOM 1716 N N . PRO A 1 238 ? -26.712 10.836 0.392 1.00 32.75 238 PRO A N 1
ATOM 1717 C CA . PRO A 1 238 ? -27.681 9.901 -0.162 1.00 32.75 238 PRO A CA 1
ATOM 1718 C C . PRO A 1 238 ? -27.708 9.979 -1.693 1.00 32.75 238 PRO A C 1
ATOM 1720 O O . PRO A 1 238 ? -27.428 11.009 -2.314 1.00 32.75 238 PRO A O 1
ATOM 1723 N N . ARG A 1 239 ? -28.000 8.846 -2.332 1.00 37.47 239 ARG A N 1
ATOM 1724 C CA . ARG A 1 239 ? -28.239 8.776 -3.775 1.00 37.47 239 ARG A CA 1
ATOM 1725 C C . ARG A 1 239 ? -29.423 9.690 -4.103 1.00 37.47 239 ARG A C 1
ATOM 1727 O O . ARG A 1 239 ? -30.562 9.333 -3.825 1.00 37.47 239 ARG A O 1
ATOM 1734 N N . ALA A 1 240 ? -29.167 10.852 -4.701 1.00 31.42 240 ALA A N 1
ATOM 1735 C CA . ALA A 1 240 ? -30.204 11.584 -5.412 1.00 31.42 240 ALA A CA 1
ATOM 1736 C C . ALA A 1 240 ? -30.566 10.747 -6.643 1.00 31.42 240 ALA A C 1
ATOM 1738 O O . ALA A 1 240 ? -29.904 10.790 -7.678 1.00 31.42 240 ALA A O 1
ATOM 1739 N N . ILE A 1 241 ? -31.576 9.897 -6.480 1.00 35.91 241 ILE A N 1
ATOM 1740 C CA . ILE A 1 241 ? -32.247 9.238 -7.588 1.00 35.91 241 ILE A CA 1
ATOM 1741 C C . ILE A 1 241 ? -32.993 10.356 -8.314 1.00 35.91 241 ILE A C 1
ATOM 1743 O O . ILE A 1 241 ? -34.091 10.738 -7.914 1.00 35.91 241 ILE A O 1
ATOM 1747 N N . CYS A 1 242 ? -32.398 10.904 -9.372 1.00 27.98 242 CYS A N 1
ATOM 1748 C CA . CYS A 1 242 ? -33.153 11.685 -10.341 1.00 27.98 242 CYS A CA 1
ATOM 1749 C C . CYS A 1 242 ? -34.092 10.721 -11.071 1.00 27.98 242 CYS A C 1
ATOM 1751 O O . CYS A 1 242 ? -33.752 10.140 -12.099 1.00 27.98 242 CYS A O 1
ATOM 1753 N N . ARG A 1 243 ? -35.281 10.509 -10.501 1.00 30.44 243 ARG A N 1
ATOM 1754 C CA . ARG A 1 243 ? -36.420 9.977 -11.246 1.00 30.44 243 ARG A CA 1
ATOM 1755 C C . ARG A 1 243 ? -36.795 11.039 -12.284 1.00 30.44 243 ARG A C 1
ATOM 1757 O O . ARG A 1 243 ? -37.038 12.175 -11.878 1.00 30.44 243 ARG A O 1
ATOM 1764 N N . PRO A 1 244 ? -36.873 10.719 -13.584 1.00 33.16 244 PRO A N 1
ATOM 1765 C CA . PRO A 1 244 ? -37.411 11.662 -14.550 1.00 33.16 244 PRO A CA 1
ATOM 1766 C C . PRO A 1 244 ? -38.877 11.918 -14.188 1.00 33.16 244 PRO A C 1
ATOM 1768 O O . PRO A 1 244 ? -39.709 11.007 -14.225 1.00 33.16 244 PRO A O 1
ATOM 1771 N N . SER A 1 245 ? -39.190 13.143 -13.769 1.00 37.97 245 SER A N 1
ATOM 1772 C CA . SER A 1 245 ? -40.569 13.573 -13.613 1.00 37.97 245 SER A CA 1
ATOM 1773 C C . SER A 1 245 ? -41.201 13.665 -14.999 1.00 37.97 245 SER A C 1
ATOM 1775 O O . SER A 1 245 ? -40.665 14.236 -15.947 1.00 37.97 245 SER A O 1
ATOM 1777 N N . ARG A 1 246 ? -42.347 13.005 -15.110 1.00 32.09 246 ARG A N 1
ATOM 1778 C CA . ARG A 1 246 ? -43.242 12.995 -16.260 1.00 32.09 246 ARG A CA 1
ATOM 1779 C C . ARG A 1 246 ? -43.556 14.436 -16.685 1.00 32.09 246 ARG A C 1
ATOM 1781 O O . ARG A 1 246 ? -44.070 15.209 -15.884 1.00 32.09 246 ARG A O 1
ATOM 1788 N N . TRP A 1 247 ? -43.277 14.767 -17.944 1.00 29.62 247 TRP A N 1
ATOM 1789 C CA . TRP A 1 247 ? -43.701 16.020 -18.565 1.00 29.62 247 TRP A CA 1
ATOM 1790 C C . TRP A 1 247 ? -45.230 16.049 -18.668 1.00 29.62 247 TRP A C 1
ATOM 1792 O O . TRP A 1 247 ? -45.822 15.198 -19.330 1.00 29.62 247 TRP A O 1
ATOM 1802 N N . THR A 1 248 ? -45.869 17.028 -18.035 1.00 37.91 248 THR A N 1
ATOM 1803 C CA . THR A 1 248 ? -47.246 17.429 -18.350 1.00 37.91 248 THR A CA 1
ATOM 1804 C C . THR A 1 248 ? -47.209 18.837 -18.938 1.00 37.91 248 THR A C 1
ATOM 1806 O O . THR A 1 248 ? -46.624 19.720 -18.306 1.00 37.91 248 THR A O 1
ATOM 1809 N N . PRO A 1 249 ? -47.801 19.085 -20.116 1.00 33.91 249 PRO A N 1
ATOM 1810 C CA . PRO A 1 249 ? -47.862 20.427 -20.673 1.00 33.91 249 PRO A CA 1
ATOM 1811 C C . PRO A 1 249 ? -48.932 21.234 -19.926 1.00 33.91 249 PRO A C 1
ATOM 1813 O O . PRO A 1 249 ? -50.081 20.805 -19.847 1.00 33.91 249 PRO A O 1
ATOM 1816 N N . ALA A 1 250 ? -48.565 22.396 -19.384 1.00 36.66 250 ALA A N 1
ATOM 1817 C CA . ALA A 1 250 ? -49.522 23.385 -18.892 1.00 36.66 250 ALA A CA 1
ATOM 1818 C C . ALA A 1 250 ? -49.588 24.567 -19.880 1.00 36.66 250 ALA A C 1
ATOM 1820 O O . ALA A 1 250 ? -48.539 25.020 -20.349 1.00 36.66 250 ALA A O 1
ATOM 1821 N N . PRO A 1 251 ? -50.791 25.054 -20.231 1.00 39.25 251 PRO A N 1
ATOM 1822 C CA . PRO A 1 251 ? -50.967 26.130 -21.194 1.00 39.25 251 PRO A CA 1
ATOM 1823 C C . PRO A 1 251 ? -50.786 27.516 -20.550 1.00 39.25 251 PRO A C 1
ATOM 1825 O O . PRO A 1 251 ? -51.242 27.768 -19.441 1.00 39.25 251 PRO A O 1
ATOM 1828 N N . TRP A 1 252 ? -50.101 28.386 -21.293 1.00 38.84 252 TRP A N 1
ATOM 1829 C CA . TRP A 1 252 ? -50.151 29.853 -21.338 1.00 38.84 252 TRP A CA 1
ATOM 1830 C C . TRP A 1 252 ? -50.972 30.572 -20.250 1.00 38.84 252 TRP A C 1
ATOM 1832 O O . TRP A 1 252 ? -52.198 30.602 -20.311 1.00 38.84 252 TRP A O 1
ATOM 1842 N N . GLY A 1 253 ? -50.288 31.280 -19.343 1.00 35.34 253 GLY A N 1
ATOM 1843 C CA . GLY A 1 253 ? -50.930 32.296 -18.504 1.00 35.34 253 GLY A CA 1
ATOM 1844 C C . GLY A 1 253 ? -50.138 32.720 -17.265 1.00 35.34 253 GLY A C 1
ATOM 1845 O O . GLY A 1 253 ? -50.151 32.018 -16.268 1.00 35.34 253 GLY A O 1
ATOM 1846 N N . ALA A 1 254 ? -49.535 33.910 -17.348 1.00 31.02 254 ALA A N 1
ATOM 1847 C CA . ALA A 1 254 ? -49.175 34.837 -16.264 1.00 31.02 254 ALA A CA 1
ATOM 1848 C C . ALA A 1 254 ? -48.173 34.409 -15.161 1.00 31.02 254 ALA A C 1
ATOM 1850 O O . ALA A 1 254 ? -48.422 33.562 -14.309 1.00 31.02 254 ALA A O 1
ATOM 1851 N N . CYS A 1 255 ? -47.059 35.151 -15.120 1.00 27.88 255 CYS A N 1
ATOM 1852 C CA . CYS A 1 255 ? -46.158 35.271 -13.978 1.00 27.88 255 CYS A CA 1
ATOM 1853 C C . CYS A 1 255 ? -46.820 36.040 -12.823 1.00 27.88 255 CYS A C 1
ATOM 1855 O O . CYS A 1 255 ? -47.259 37.173 -13.013 1.00 27.88 255 CYS A O 1
ATOM 1857 N N . THR A 1 256 ? -46.737 35.503 -11.608 1.00 34.66 256 THR A N 1
ATOM 1858 C CA . THR A 1 256 ? -46.767 36.289 -10.363 1.00 34.66 256 THR A CA 1
ATOM 1859 C C . THR A 1 256 ? -45.680 35.774 -9.419 1.00 34.66 256 THR A C 1
ATOM 1861 O O . THR A 1 256 ? -45.559 34.556 -9.267 1.00 34.66 256 THR A O 1
ATOM 1864 N N . PRO A 1 257 ? -44.876 36.651 -8.788 1.00 36.06 257 PRO A N 1
ATOM 1865 C CA . PRO A 1 257 ? -43.795 36.226 -7.917 1.00 36.06 257 PRO A CA 1
ATOM 1866 C C . PRO A 1 257 ? -44.338 35.982 -6.507 1.00 36.06 257 PRO A C 1
ATOM 1868 O O . PRO A 1 257 ? -44.934 36.871 -5.904 1.00 36.06 257 PRO A O 1
ATOM 1871 N N . ILE A 1 258 ? -44.086 34.800 -5.949 1.00 36.25 258 ILE A N 1
ATOM 1872 C CA . ILE A 1 258 ? -44.084 34.613 -4.498 1.00 36.25 258 ILE A CA 1
ATOM 1873 C C . ILE A 1 258 ? -42.734 34.003 -4.143 1.00 36.25 258 ILE A C 1
ATOM 1875 O O . ILE A 1 258 ? -42.401 32.885 -4.530 1.00 36.25 258 ILE A O 1
ATOM 1879 N N . ALA A 1 259 ? -41.929 34.820 -3.473 1.00 36.72 259 ALA A N 1
ATOM 1880 C CA . ALA A 1 259 ? -40.653 34.456 -2.892 1.00 36.72 259 ALA A CA 1
ATOM 1881 C C . ALA A 1 259 ? -40.846 33.412 -1.783 1.00 36.72 259 ALA A C 1
ATOM 1883 O O . ALA A 1 259 ? -41.803 33.515 -1.029 1.00 36.72 259 ALA A O 1
ATOM 1884 N N . PHE A 1 260 ? -39.930 32.448 -1.674 1.00 31.23 260 PHE A N 1
ATOM 1885 C CA . PHE A 1 260 ? -39.162 32.123 -0.460 1.00 31.23 260 PHE A CA 1
ATOM 1886 C C . PHE A 1 260 ? -38.312 30.868 -0.721 1.00 31.23 260 PHE A C 1
ATOM 1888 O O . PHE A 1 260 ? -38.810 29.871 -1.233 1.00 31.23 260 PHE A O 1
ATOM 1895 N N . GLY A 1 261 ? -37.031 30.916 -0.343 1.00 28.48 261 GLY A N 1
ATOM 1896 C CA . GLY A 1 261 ? -36.151 29.742 -0.308 1.00 28.48 261 GLY A CA 1
ATOM 1897 C C . GLY A 1 261 ? -34.791 29.980 -0.949 1.00 28.48 261 GLY A C 1
ATOM 1898 O O . GLY A 1 261 ? -34.539 29.553 -2.069 1.00 28.48 261 GLY A O 1
ATOM 1899 N N . TRP A 1 262 ? -33.917 30.682 -0.230 1.00 26.66 262 TRP A N 1
ATOM 1900 C CA . TRP A 1 262 ? -32.519 30.885 -0.593 1.00 26.66 262 TRP A CA 1
ATOM 1901 C C . TRP A 1 262 ? -31.769 29.552 -0.710 1.00 26.66 262 TRP A C 1
ATOM 1903 O O . TRP A 1 262 ? -31.718 28.778 0.241 1.00 26.66 262 TRP A O 1
ATOM 1913 N N . CYS A 1 263 ? -31.111 29.340 -1.847 1.00 27.36 263 CYS A N 1
ATOM 1914 C CA . CYS A 1 263 ? -30.017 28.389 -1.998 1.00 27.36 263 CYS A CA 1
ATOM 1915 C C . CYS A 1 263 ? -28.809 29.202 -2.497 1.00 27.36 263 CYS A C 1
ATOM 1917 O O . CYS A 1 263 ? -28.917 29.818 -3.562 1.00 27.36 263 CYS A O 1
ATOM 1919 N N . PRO A 1 264 ? -27.692 29.303 -1.752 1.00 39.09 264 PRO A N 1
ATOM 1920 C CA . PRO A 1 264 ? -26.551 30.090 -2.200 1.00 39.09 264 PRO A CA 1
ATOM 1921 C C . PRO A 1 264 ? -25.901 29.408 -3.408 1.00 39.09 264 PRO A C 1
ATOM 1923 O O . PRO A 1 264 ? -25.397 28.289 -3.325 1.00 39.09 264 PRO A O 1
ATOM 1926 N N . ALA A 1 265 ? -25.944 30.092 -4.550 1.00 32.28 265 ALA A N 1
ATOM 1927 C CA . ALA A 1 265 ? -25.273 29.686 -5.772 1.00 32.28 265 ALA A CA 1
ATOM 1928 C C . ALA A 1 265 ? -23.761 29.931 -5.647 1.00 32.28 265 ALA A C 1
ATOM 1930 O O . ALA A 1 265 ? -23.310 31.076 -5.597 1.00 32.28 265 ALA A O 1
ATOM 1931 N N . ILE A 1 266 ? -22.972 28.857 -5.664 1.00 30.83 266 ILE A N 1
ATOM 1932 C CA . ILE A 1 266 ? -21.559 28.926 -6.038 1.00 30.83 266 ILE A CA 1
ATOM 1933 C C . ILE A 1 266 ? -21.519 29.054 -7.563 1.00 30.83 266 ILE A C 1
ATOM 1935 O O . ILE A 1 266 ? -21.911 28.146 -8.294 1.00 30.83 266 ILE A O 1
ATOM 1939 N N . LYS A 1 267 ? -21.073 30.218 -8.045 1.00 34.06 267 LYS A N 1
ATOM 1940 C CA . LYS A 1 267 ? -20.709 30.445 -9.446 1.00 34.06 267 LYS A CA 1
ATOM 1941 C C . LYS A 1 267 ? -19.495 29.575 -9.781 1.00 34.06 267 LYS A C 1
ATOM 1943 O O . LYS A 1 267 ? -18.398 29.871 -9.322 1.00 34.06 267 LYS A O 1
ATOM 1948 N N . ALA A 1 268 ? -19.676 28.574 -10.633 1.00 29.08 268 ALA A N 1
ATOM 1949 C CA . ALA A 1 268 ? -18.592 27.988 -11.411 1.00 29.08 268 ALA A CA 1
ATOM 1950 C C . ALA A 1 268 ? -18.872 28.271 -12.890 1.00 29.08 268 ALA A C 1
ATOM 1952 O O . ALA A 1 268 ? -19.867 27.820 -13.453 1.00 29.08 268 ALA A O 1
ATOM 1953 N N . TRP A 1 269 ? -18.014 29.090 -13.493 1.00 29.06 269 TRP A N 1
ATOM 1954 C CA . TRP A 1 269 ? -17.928 29.235 -14.938 1.00 29.06 269 TRP A CA 1
ATOM 1955 C C . TRP A 1 269 ? -17.349 27.943 -15.517 1.00 29.06 269 TRP A C 1
ATOM 1957 O O . TRP A 1 269 ? -16.235 27.563 -15.171 1.00 29.06 269 TRP A O 1
ATOM 1967 N N . ALA A 1 270 ? -18.082 27.294 -16.416 1.00 30.64 270 ALA A N 1
ATOM 1968 C CA . ALA A 1 270 ? -17.535 26.296 -17.323 1.00 30.64 270 ALA A CA 1
ATOM 1969 C C . ALA A 1 270 ? -18.025 26.628 -18.733 1.00 30.64 270 ALA A C 1
ATOM 1971 O O . ALA A 1 270 ? -1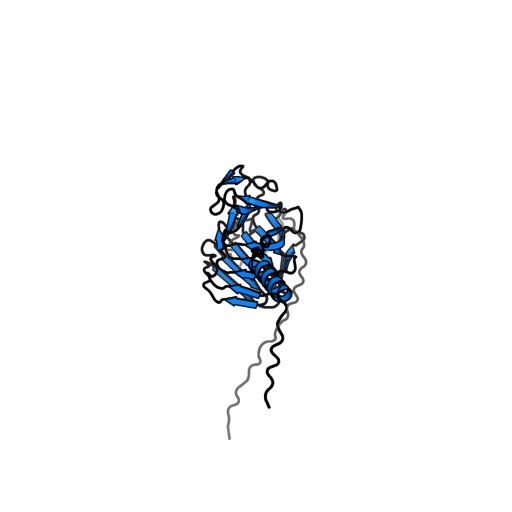9.176 26.386 -19.094 1.00 30.64 270 ALA A O 1
ATOM 1972 N N . SER A 1 271 ? -17.142 27.243 -19.513 1.00 32.03 271 SER A N 1
ATOM 1973 C CA . SER A 1 271 ? -17.309 27.447 -20.946 1.00 32.03 271 SER A CA 1
ATOM 1974 C C . SER A 1 271 ? -17.174 26.089 -21.638 1.00 32.03 271 SER A C 1
ATOM 1976 O O . SER A 1 271 ? -16.075 25.546 -21.721 1.00 32.03 271 SER A O 1
ATOM 1978 N N . ILE A 1 272 ? -18.279 25.523 -22.121 1.00 30.05 272 ILE A N 1
ATOM 1979 C CA . ILE A 1 272 ? -18.258 24.365 -23.021 1.00 30.05 272 ILE A CA 1
ATOM 1980 C C . ILE A 1 272 ? -18.336 24.897 -24.452 1.00 30.05 272 ILE A C 1
ATOM 1982 O O . ILE A 1 272 ? -19.385 25.356 -24.900 1.00 30.05 272 ILE A O 1
ATOM 1986 N N . SER A 1 273 ? -17.218 24.827 -25.173 1.00 33.78 273 SER A N 1
ATOM 1987 C CA . SER A 1 273 ? -17.210 24.929 -26.632 1.00 33.78 273 SER A CA 1
ATOM 1988 C C . SER A 1 273 ? -17.705 23.604 -27.209 1.00 33.78 273 SER A C 1
ATOM 1990 O O . SER A 1 273 ? -17.003 22.596 -27.161 1.00 33.78 273 SER A O 1
ATOM 1992 N N . ALA A 1 274 ? -18.924 23.596 -27.744 1.00 32.66 274 ALA A N 1
ATOM 1993 C CA . ALA A 1 274 ? -19.446 22.481 -28.520 1.00 32.66 274 ALA A CA 1
ATOM 1994 C C . ALA A 1 274 ? -18.851 22.516 -29.938 1.00 32.66 274 ALA A C 1
ATOM 1996 O O . ALA A 1 274 ? -19.150 23.414 -30.724 1.00 32.66 274 ALA A O 1
ATOM 1997 N N . ILE A 1 275 ? -18.020 21.528 -30.274 1.00 34.34 275 ILE A N 1
ATOM 1998 C CA . ILE A 1 275 ? -17.651 21.226 -31.661 1.00 34.34 275 ILE A CA 1
ATOM 1999 C C . ILE A 1 275 ? -18.826 20.453 -32.267 1.00 34.34 275 ILE A C 1
ATOM 2001 O O . ILE A 1 275 ? -19.110 19.324 -31.872 1.00 34.34 275 ILE A O 1
ATOM 2005 N N . SER A 1 276 ? -19.542 21.084 -33.197 1.00 36.03 276 SER A N 1
ATOM 2006 C CA . SER A 1 276 ? -20.586 20.437 -33.993 1.00 36.03 276 SER A CA 1
ATOM 2007 C C . SER A 1 276 ? -19.949 19.721 -35.187 1.00 36.03 276 SER A C 1
ATOM 2009 O O . SER A 1 276 ? -19.220 20.324 -35.971 1.00 36.03 276 SER A O 1
ATOM 2011 N N . ALA A 1 277 ? -20.203 18.419 -35.321 1.00 38.91 277 ALA A N 1
ATOM 2012 C CA . ALA A 1 277 ? -19.876 17.659 -36.524 1.00 38.91 277 ALA A CA 1
ATOM 2013 C C . ALA A 1 277 ? -20.993 17.844 -37.575 1.00 38.91 277 ALA A C 1
ATOM 2015 O O . ALA A 1 277 ? -22.171 17.815 -37.206 1.00 38.91 277 ALA A O 1
ATOM 2016 N N . PRO A 1 278 ? -20.672 18.028 -38.870 1.00 47.78 278 PRO A N 1
ATOM 2017 C CA . PRO A 1 278 ? -21.681 18.167 -39.917 1.00 47.78 278 PRO A CA 1
ATOM 2018 C C . PRO A 1 278 ? -22.329 16.814 -40.290 1.00 47.78 278 PRO A C 1
ATOM 2020 O O . PRO A 1 278 ? -21.675 15.772 -40.198 1.00 47.78 278 PRO A O 1
ATOM 2023 N N . PRO A 1 279 ? -23.603 16.805 -40.732 1.00 47.97 279 PRO A N 1
ATOM 2024 C CA . PRO A 1 279 ? -24.324 15.583 -41.093 1.00 47.97 279 PRO A CA 1
ATOM 2025 C C . PRO A 1 279 ? -23.854 14.985 -42.438 1.00 47.97 279 PRO A C 1
ATOM 2027 O O . PRO A 1 279 ? -23.373 15.717 -43.306 1.00 47.97 279 PRO A O 1
ATOM 2030 N N . PRO A 1 280 ? -24.017 13.663 -42.651 1.00 41.56 280 PRO A N 1
ATOM 2031 C CA . PRO A 1 280 ? -23.557 12.990 -43.862 1.00 41.56 280 PRO A CA 1
ATOM 2032 C C . PRO A 1 280 ? -24.430 13.312 -45.086 1.00 41.56 280 PRO A C 1
ATOM 2034 O O . PRO A 1 280 ? -25.661 13.306 -45.029 1.00 41.56 280 PRO A O 1
ATOM 2037 N N . ALA A 1 281 ? -23.765 13.557 -46.216 1.00 43.91 281 ALA A N 1
ATOM 2038 C CA . ALA A 1 281 ? -24.374 13.786 -47.521 1.00 43.91 281 ALA A CA 1
ATOM 2039 C C . ALA A 1 281 ? -25.074 12.526 -48.065 1.00 43.91 281 ALA A C 1
ATOM 2041 O O . ALA A 1 281 ? -24.490 11.446 -48.154 1.00 43.91 281 ALA A O 1
ATOM 2042 N N . ALA A 1 282 ? -26.329 12.693 -48.487 1.00 39.09 282 ALA A N 1
ATOM 2043 C CA . ALA A 1 282 ? -27.116 11.673 -49.168 1.00 39.09 282 ALA A CA 1
ATOM 2044 C C . ALA A 1 282 ? -26.617 11.466 -50.612 1.00 39.09 282 ALA A C 1
ATOM 2046 O O . ALA A 1 282 ? -26.788 12.328 -51.476 1.00 39.09 282 ALA A O 1
ATOM 2047 N N . LEU A 1 283 ? -26.028 10.301 -50.893 1.00 38.50 283 LEU A N 1
ATOM 2048 C CA . LEU A 1 283 ? -25.696 9.853 -52.246 1.00 38.50 283 LEU A CA 1
ATOM 2049 C C . LEU A 1 283 ? -26.955 9.313 -52.939 1.00 38.50 283 LEU A C 1
ATOM 2051 O O . LEU A 1 283 ? -27.494 8.265 -52.589 1.00 38.50 283 LEU A O 1
ATOM 2055 N N . ARG A 1 284 ? -27.428 10.058 -53.941 1.00 38.88 284 ARG A N 1
ATOM 2056 C CA . ARG A 1 284 ? -28.549 9.700 -54.818 1.00 38.88 284 ARG A CA 1
ATOM 2057 C C . ARG A 1 284 ? -28.068 8.700 -55.878 1.00 38.88 284 ARG A C 1
ATOM 2059 O O . ARG A 1 284 ? -27.169 9.006 -56.657 1.00 38.88 284 ARG A O 1
ATOM 2066 N N . SER A 1 285 ? -28.695 7.528 -55.937 1.00 39.19 285 SER A N 1
ATOM 2067 C CA . SER A 1 285 ? -28.462 6.499 -56.956 1.00 39.19 285 SER A CA 1
ATOM 2068 C C . SER A 1 285 ? -28.851 6.992 -58.359 1.00 39.19 285 SER A C 1
ATOM 2070 O O . SER A 1 285 ? -30.022 7.302 -58.599 1.00 39.19 285 SER A O 1
ATOM 2072 N N . ARG A 1 286 ? -27.909 7.017 -59.310 1.00 44.19 286 ARG A N 1
ATOM 2073 C CA . ARG A 1 286 ? -28.226 7.063 -60.749 1.00 44.19 286 ARG A CA 1
ATOM 2074 C C . ARG A 1 286 ? -28.453 5.635 -61.257 1.00 44.19 286 ARG A C 1
ATOM 2076 O O . ARG A 1 286 ? -27.601 4.775 -61.059 1.00 44.19 286 ARG A O 1
ATOM 2083 N N . ARG A 1 287 ? -29.598 5.394 -61.905 1.00 42.41 287 ARG A N 1
ATOM 2084 C CA . ARG A 1 287 ? -29.850 4.194 -62.727 1.00 42.41 287 ARG A CA 1
ATOM 2085 C C . ARG A 1 287 ? -29.065 4.279 -64.049 1.00 42.41 287 ARG A C 1
ATOM 2087 O O . ARG A 1 287 ? -28.893 5.395 -64.541 1.00 42.41 287 ARG A O 1
ATOM 2094 N N . PRO A 1 288 ? -28.663 3.145 -64.648 1.00 48.88 288 PRO A N 1
ATOM 2095 C CA . PRO A 1 288 ? -28.115 3.099 -66.000 1.00 48.88 288 PRO A CA 1
ATOM 2096 C C . PRO A 1 288 ? -29.236 2.990 -67.050 1.00 48.88 288 PRO A C 1
ATOM 2098 O O . PRO A 1 288 ? -30.258 2.346 -66.805 1.00 48.88 288 PRO A O 1
ATOM 2101 N N . GLY A 1 289 ? -29.036 3.605 -68.216 1.00 48.84 289 GLY A N 1
ATOM 2102 C CA . GLY A 1 289 ? -29.917 3.485 -69.375 1.00 48.84 289 GLY A CA 1
ATOM 2103 C C . GLY A 1 289 ? -29.233 3.983 -70.650 1.00 48.84 289 GLY A C 1
ATOM 2104 O O . GLY A 1 289 ? -28.925 5.171 -70.725 1.00 48.84 289 GLY A O 1
ATOM 2105 N N . HIS A 1 290 ? -29.093 3.048 -71.599 1.00 40.88 290 HIS A N 1
ATOM 2106 C CA . HIS A 1 290 ? -28.546 3.116 -72.965 1.00 40.88 290 HIS A CA 1
ATOM 2107 C C . HIS A 1 290 ? -27.025 3.103 -73.132 1.00 40.88 290 HIS A C 1
ATOM 2109 O O . HIS A 1 290 ? -26.340 4.020 -72.635 1.00 40.88 290 HIS A O 1
#

Foldseek 3Di:
DDDDPPPDDDPVVVVVVVVVVVVVVPDPPPVPPPVQWAFPDPQKDWDAAPVGAIEILFGQADPLLETETETQHHEAAALGYEDQQAPDQWFQDPRRGIDGHRPNDDPPSTHQEYEYEYPHLDEYHYQYEYEYIHAAHAYEYEALNEYEYAHYEYHSHQEYEYENFDFDQDPVRDRFWTFADHYEYEADHNGYYHCVYNEYEYYYQYYHHHDDYDHNHYHYHHRRDGDGPPPSCSPDDDPPPPDPDDDDDDDDDDDDDDDDDDDDDDDDDDDDDDDDDDDDDDDDDDDDDD

Radius of gyration: 30.17 Å; Cα contacts (8 Å, |Δi|>4): 643; chains: 1; bounding box: 113×68×95 Å

Organism: NCBI:txid3157919

Secondary structure (DSSP, 8-state):
----------HHHHHHHHHHHHHHHTS--------SEEESSTTSEEEE-TTS-EEEEPPPP-TTSEEEEEEEEE-B-TT-EEEEE--SSEEEETTTEEEEPPTT--TT---SEEEEEE-SSS-EEE-SEEEEEES--EEEEE-TT-EEESSEEEES-SEEEEESSEEEE-TTSSEEEEEE-S-EEEE-TT-EEETTSSEEEEEESEEEE-S-EEESSEEEEESSEEEPPS------S-------PPP----------------------------PPPPPP--PPPPP--

Solvent-accessible surface area (backbone atoms only — not comparable to full-atom values): 16526 Å² total; per-residue (Å²): 142,83,84,81,85,79,74,81,76,56,68,67,60,56,52,50,50,51,50,51,51,50,54,62,70,62,47,77,81,65,73,82,76,64,69,40,63,33,61,64,51,90,63,34,46,81,50,65,28,89,77,63,23,41,30,31,33,49,22,55,36,44,96,64,20,37,14,69,34,52,15,44,32,59,36,28,49,71,69,17,34,32,40,36,40,19,56,49,73,67,37,77,41,92,76,34,42,68,40,70,37,22,88,59,47,48,81,95,51,49,37,50,30,37,39,42,34,37,80,33,94,53,57,28,46,29,33,14,37,41,30,36,28,62,54,59,24,28,39,35,43,25,23,38,62,10,38,37,28,39,34,18,30,47,37,55,24,51,35,39,34,45,28,10,19,51,79,40,70,38,98,76,50,42,82,55,33,26,46,17,80,36,31,41,36,38,31,27,79,75,2,38,42,32,63,77,15,60,32,35,36,40,39,19,30,34,74,46,79,76,35,58,75,40,51,70,33,78,48,80,46,72,36,83,40,81,36,63,64,78,74,73,85,79,73,83,72,82,84,80,76,82,69,84,76,80,88,73,92,78,81,89,80,82,91,78,92,77,88,85,82,92,71,91,79,80,89,75,92,76,90,78,84,80,84,82,81,83,82,84,81,85,83,80,84,80,82,90,82,136

Mean predicted aligned error: 15.14 Å

Sequence (290 aa):
MKNPVTGKVALWRLTLSYLLVVLLAWQPLLPALATAITPANGSTQTLLAGNGVPVVNIATPNQAGLSHNEYQQFNVGAEGVILNNATDKLTQTQLGGLILNNPNLQAGQEAKAIINEVVGANPSQLQGYMEVAGKAASVMVANPYGITCDGCGFINTPNATLTTGSPIIGADGNLQSLEVTQGAIIIQGKGLDAGQSDAFSLLARAAQINAGLYAKDLTVTVGPIISMPPAMPLRWGPRAICRPSRWTPAPWGACTPIAFGWCPAIKAWASISAISAPPPAALRSRRPGH

Nearest PDB structures (foldseek):
  5kkd-assembly1_B  TM=9.188E-01  e=2.625E-17  Proteus mirabilis
  6pyk-assembly1_A-2  TM=8.024E-01  e=3.087E-16  Proteus mirabilis
  4w8r-assembly1_A-2  TM=8.387E-01  e=1.341E-15  Proteus mirabilis
  5keh-assembly1_A-2  TM=8.033E-01  e=1.654E-15  Proteus mirabilis
  5kf3-assembly1_A-2  TM=7.891E-01  e=5.242E-15  Proteus mirabilis